Protein AF-0000000076551442 (afdb_homodimer)

Sequence (354 aa):
MNPFLGQILMVAFNFAPQGWALCNGQLLPIAQNQALFSLLGTMYGGDGRTNFALPNLQGRIPIHQGNSVGTSNYVVGQSSGVENITLLVNNLPAHSHTANCSTMLGTSSDPANNFWAEANTGGKKPTATPAYATSANALMAPTAIGPTGSGQPITVVQPYLCVNFIIALAGIYPSRNMNPFLGQILMVAFNFAPQGWALCNGQLLPIAQNQALFSLLGTMYGGDGRTNFALPNLQGRIPIHQGNSVGTSNYVVGQSSGVENITLLVNNLPAHSHTANCSTMLGTSSDPANNFWAEANTGGKKPTATPAYATSANALMAPTAIGPTGSGQPITVVQPYLCVNFIIALAGIYPSRN

Radius of gyration: 32.95 Å; Cα contacts (8 Å, |Δi|>4): 779; chains: 2; bounding box: 49×98×65 Å

InterPro domains:
  IPR011083 Phage tail collar domain [PF07484] (6-62)
  IPR037053 Phage tail collar domain superfamily [G3DSA:3.90.1340.10] (1-57)

Organism: NCBI:txid570835

Secondary structure (DSSP, 8-state):
-PPBTTEEEEESSSSPPTTEEE-B--EEEGGG-HHHHHHHTTTT-S-SSSEEE--B-TT-EEEESB--TTSPPB-TT-EE--SEEPPPGGGSPPB--PPEEEEEEP-BS--TT-EEEE-B--SSS--B-----SS--S---TTSBPP------EE-PPP----EEEEESSSBPPPB-/-PPBTT-EEEESSSSPBTTEEESB--EEEGGG-HHHHHHHTTTT-S-SSSEEE--B-BT-----SB--TTS--B-TT-----SEEPPPGGGSPP---PBPEEEEEP--S--TT--EEE-B--SSS--B---EESS--EE--TTSS--B-----EE-PPPEEEEEEEEESSSBPPP--

pLDDT: mean 95.09, std 4.69, range [62.62, 98.88]

Nearest PDB structures (foldseek):
  8kec-assembly1_A  TM=5.679E-01  e=5.462E-07  unclassified Caudoviricetes
  1pdi-assembly1_A  TM=5.108E-01  e=1.169E-05  Tequatrovirus T4
  5iv5-assembly1_O  TM=5.083E-01  e=1.325E-05  Tequatrovirus T4
  2fkk-assembly1_A  TM=4.964E-01  e=2.234E-03  Tequatrovirus T4
  2fl8-assembly1_A  TM=4.409E-01  e=7.803E-03  Tequatrovirus T4

Solvent-accessible surface area (backbone atoms only — not comparable to full-atom values): 20025 Å² total; per-residue (Å²): 83,74,48,43,44,38,28,38,44,81,42,90,58,96,73,56,57,92,55,39,36,62,32,67,38,52,74,42,53,33,91,85,34,51,72,58,38,74,55,41,46,48,51,48,31,59,76,72,79,56,26,22,24,38,54,52,44,73,87,31,44,65,25,21,39,34,59,35,94,84,41,63,80,39,48,65,44,42,68,53,62,37,57,59,45,63,70,50,64,52,31,34,28,62,44,66,45,76,44,63,19,22,90,48,75,24,79,29,33,50,46,75,92,38,23,51,24,35,26,28,68,38,79,97,74,59,45,80,43,95,80,79,74,97,66,85,89,70,55,54,25,86,62,27,52,36,87,66,87,84,58,71,63,46,76,37,59,72,94,81,80,93,70,38,50,31,32,27,77,48,54,43,78,69,48,74,116,74,78,50,42,45,65,40,73,43,40,28,66,36,93,72,44,33,66,56,38,35,63,32,66,38,53,74,42,54,34,91,84,36,52,72,60,38,72,73,52,46,48,52,48,31,60,77,71,77,57,26,23,24,39,56,59,33,24,50,34,63,91,77,77,62,44,65,54,93,95,50,69,79,41,56,80,60,68,80,84,88,69,51,59,48,62,49,47,67,89,70,52,74,93,78,74,63,50,75,45,68,36,82,48,75,54,89,65,93,63,57,62,59,32,60,55,36,12,40,54,72,48,82,96,76,57,44,79,16,19,34,11,23,85,56,66,80,44,72,47,61,67,72,73,34,67,68,46,42,65,31,40,65,44,76,47,44,38,32,31,27,25,30,34,41,30,31,26,76,47,53,43,77,77,76,79,129

Structure (mmCIF, N/CA/C/O backbone):
data_AF-0000000076551442-model_v1
#
loop_
_entity.id
_entity.type
_entity.pdbx_description
1 polymer 'Microcystin-dependent protein'
#
loop_
_atom_site.group_PDB
_atom_site.id
_atom_site.type_symbol
_atom_site.label_atom_id
_atom_site.label_alt_id
_atom_site.label_comp_id
_atom_site.label_asym_id
_atom_site.label_entity_id
_atom_site.label_seq_id
_atom_site.pdbx_PDB_ins_code
_atom_site.Cartn_x
_atom_site.Cartn_y
_atom_site.Cartn_z
_atom_site.occupancy
_atom_site.B_iso_or_equiv
_atom_site.auth_seq_id
_atom_site.auth_comp_id
_atom_site.auth_asym_id
_atom_site.auth_atom_id
_atom_site.pdbx_PDB_model_num
ATOM 1 N N . MET A 1 1 ? 6.102 -36.906 -10.109 1 62.84 1 MET A N 1
ATOM 2 C CA . MET A 1 1 ? 5.617 -36.312 -11.359 1 62.84 1 MET A CA 1
ATOM 3 C C . MET A 1 1 ? 6.551 -35.219 -11.852 1 62.84 1 MET A C 1
ATOM 5 O O . MET A 1 1 ? 7.176 -34.531 -11.047 1 62.84 1 MET A O 1
ATOM 9 N N . ASN A 1 2 ? 6.785 -35.25 -13.094 1 88.5 2 ASN A N 1
ATOM 10 C CA . ASN A 1 2 ? 7.645 -34.219 -13.656 1 88.5 2 ASN A CA 1
ATOM 11 C C . ASN A 1 2 ? 6.934 -32.875 -13.711 1 88.5 2 ASN A C 1
ATOM 13 O O . ASN A 1 2 ? 5.766 -32.781 -14.102 1 88.5 2 ASN A O 1
ATOM 17 N N . PRO A 1 3 ? 7.566 -31.859 -13.266 1 94.88 3 PRO A N 1
ATOM 18 C CA . PRO A 1 3 ? 6.969 -30.531 -13.344 1 94.88 3 PRO A CA 1
ATOM 19 C C . PRO A 1 3 ? 6.832 -30.031 -14.781 1 94.88 3 PRO A C 1
ATOM 21 O O . PRO A 1 3 ? 7.492 -30.547 -15.688 1 94.88 3 PRO A O 1
ATOM 24 N N . PHE A 1 4 ? 5.863 -29.047 -14.984 1 96.62 4 PHE A N 1
ATOM 25 C CA . PHE A 1 4 ? 5.945 -28.281 -16.219 1 96.62 4 PHE A CA 1
ATOM 26 C C . PHE A 1 4 ? 7.262 -27.516 -16.297 1 96.62 4 PHE A C 1
ATOM 28 O O . PHE A 1 4 ? 7.734 -26.984 -15.297 1 96.62 4 PHE A O 1
ATOM 35 N N . LEU A 1 5 ? 7.805 -27.516 -17.516 1 97.81 5 LEU A N 1
ATOM 36 C CA . LEU A 1 5 ? 8.867 -26.547 -17.781 1 97.81 5 LEU A CA 1
ATOM 37 C C . LEU A 1 5 ? 8.406 -25.125 -17.484 1 97.81 5 LEU A C 1
ATOM 39 O O . LEU A 1 5 ? 7.324 -24.719 -17.922 1 97.81 5 LEU A O 1
ATOM 43 N N . GLY A 1 6 ? 9.156 -24.344 -16.672 1 98.31 6 GLY A N 1
ATOM 44 C CA . GLY A 1 6 ? 8.773 -22.984 -16.328 1 98.31 6 GLY A CA 1
ATOM 45 C C . GLY A 1 6 ? 7.84 -22.906 -15.133 1 98.31 6 GLY A C 1
ATOM 46 O O . GLY A 1 6 ? 7.383 -21.828 -14.766 1 98.31 6 GLY A O 1
ATOM 47 N N . GLN A 1 7 ? 7.539 -24.094 -14.523 1 98.19 7 GLN A N 1
ATOM 48 C CA . GLN A 1 7 ? 6.75 -24.109 -13.297 1 98.19 7 GLN A CA 1
ATOM 49 C C . GLN A 1 7 ? 7.523 -23.5 -12.133 1 98.19 7 GLN A C 1
ATOM 51 O O . GLN A 1 7 ? 8.719 -23.766 -11.977 1 98.19 7 GLN A O 1
ATOM 56 N N . ILE A 1 8 ? 6.82 -22.688 -11.289 1 98.44 8 ILE A N 1
ATOM 57 C CA . ILE A 1 8 ? 7.41 -22.109 -10.086 1 98.44 8 ILE A CA 1
ATOM 58 C C . ILE A 1 8 ? 6.848 -22.797 -8.852 1 98.44 8 ILE A C 1
ATOM 60 O O . ILE A 1 8 ? 5.641 -23.047 -8.758 1 98.44 8 ILE A O 1
ATOM 64 N N . LEU A 1 9 ? 7.777 -23.094 -7.957 1 97.25 9 LEU A N 1
ATOM 65 C CA . LEU A 1 9 ? 7.41 -23.719 -6.691 1 97.25 9 LEU A CA 1
ATOM 66 C C . LEU A 1 9 ? 7.988 -22.953 -5.512 1 97.25 9 LEU A C 1
ATOM 68 O O . LEU A 1 9 ? 9.047 -22.328 -5.629 1 97.25 9 LEU A O 1
ATOM 72 N N . MET A 1 10 ? 7.207 -23.062 -4.387 1 97.38 10 MET A N 1
ATOM 73 C CA . MET A 1 10 ? 7.77 -22.656 -3.104 1 97.38 10 MET A CA 1
ATOM 74 C C . MET A 1 10 ? 8.414 -23.844 -2.393 1 97.38 10 MET A C 1
ATOM 76 O O . MET A 1 10 ? 7.871 -24.938 -2.389 1 97.38 10 MET A O 1
ATOM 80 N N . VAL A 1 11 ? 9.594 -23.609 -1.816 1 98.19 11 VAL A N 1
ATOM 81 C CA . VAL A 1 11 ? 10.258 -24.672 -1.059 1 98.19 11 VAL A CA 1
ATOM 82 C C . VAL A 1 11 ? 10.766 -24.109 0.269 1 98.19 11 VAL A C 1
ATOM 84 O O . VAL A 1 11 ? 11.078 -22.922 0.369 1 98.19 11 VAL A O 1
ATOM 87 N N . ALA A 1 12 ? 10.898 -24.953 1.255 1 98 12 ALA A N 1
ATOM 88 C CA . ALA A 1 12 ? 11.273 -24.531 2.604 1 98 12 ALA A CA 1
ATOM 89 C C . ALA A 1 12 ? 12.789 -24.625 2.805 1 98 12 ALA A C 1
ATOM 91 O O . ALA A 1 12 ? 13.312 -24.156 3.818 1 98 12 ALA A O 1
ATOM 92 N N . PHE A 1 13 ? 13.484 -25.219 1.862 1 98 13 PHE A N 1
ATOM 93 C CA . PHE A 1 13 ? 14.938 -25.328 1.98 1 98 13 PHE A CA 1
ATOM 94 C C . PHE A 1 13 ? 15.633 -24.234 1.178 1 98 13 PHE A C 1
ATOM 96 O O . PHE A 1 13 ? 14.977 -23.453 0.497 1 98 13 PHE A O 1
ATOM 103 N N . ASN A 1 14 ? 17.031 -24.109 1.247 1 97.19 14 ASN A N 1
ATOM 104 C CA . ASN A 1 14 ? 17.703 -22.875 0.854 1 97.19 14 ASN A CA 1
ATOM 105 C C . ASN A 1 14 ? 18.531 -23.062 -0.413 1 97.19 14 ASN A C 1
ATOM 107 O O . ASN A 1 14 ? 19.5 -22.344 -0.634 1 97.19 14 ASN A O 1
ATOM 111 N N . PHE A 1 15 ? 18.188 -24.031 -1.229 1 97.94 15 PHE A N 1
ATOM 112 C CA . PHE A 1 15 ? 18.875 -24.234 -2.498 1 97.94 15 PHE A CA 1
ATOM 113 C C . PHE A 1 15 ? 17.891 -24.703 -3.574 1 97.94 15 PHE A C 1
ATOM 115 O O . PHE A 1 15 ? 16.766 -25.062 -3.273 1 97.94 15 PHE A O 1
ATOM 122 N N . ALA A 1 16 ? 18.344 -24.672 -4.883 1 98.25 16 ALA A N 1
ATOM 123 C CA . ALA A 1 16 ? 17.578 -25.25 -5.984 1 98.25 16 ALA A CA 1
ATOM 124 C C . ALA A 1 16 ? 18.078 -26.672 -6.301 1 98.25 16 ALA A C 1
ATOM 126 O O . ALA A 1 16 ? 19.266 -26.875 -6.539 1 98.25 16 ALA A O 1
ATOM 127 N N . PRO A 1 17 ? 17.234 -27.625 -6.316 1 97.75 17 PRO A N 1
ATOM 128 C CA . PRO A 1 17 ? 17.641 -28.969 -6.723 1 97.75 17 PRO A CA 1
ATOM 129 C C . PRO A 1 17 ? 18.078 -29.031 -8.188 1 97.75 17 PRO A C 1
ATOM 131 O O . PRO A 1 17 ? 17.859 -28.094 -8.945 1 97.75 17 PRO A O 1
ATOM 134 N N . GLN A 1 18 ? 18.656 -30.156 -8.531 1 97 18 GLN A N 1
ATOM 135 C CA . GLN A 1 18 ? 19 -30.375 -9.938 1 97 18 GLN A CA 1
ATOM 136 C C . GLN A 1 18 ? 17.781 -30.203 -10.836 1 97 18 GLN A C 1
ATOM 138 O O . GLN A 1 18 ? 16.703 -30.703 -10.539 1 97 18 GLN A O 1
ATOM 143 N N . GLY A 1 19 ? 17.953 -29.422 -11.961 1 97.25 19 GLY A N 1
ATOM 144 C CA . GLY A 1 19 ? 16.859 -29.203 -12.891 1 97.25 19 GLY A CA 1
ATOM 145 C C . GLY A 1 19 ? 16.031 -27.984 -12.547 1 97.25 19 GLY A C 1
ATOM 146 O O . GLY A 1 19 ? 15.102 -27.625 -13.273 1 97.25 19 GLY A O 1
ATOM 147 N N . TRP A 1 20 ? 16.406 -27.406 -11.422 1 98.5 20 TRP A N 1
ATOM 148 C CA . TRP A 1 20 ? 15.711 -26.203 -10.984 1 98.5 20 TRP A CA 1
ATOM 149 C C . TRP A 1 20 ? 16.703 -25.047 -10.789 1 98.5 20 TRP A C 1
ATOM 151 O O . TRP A 1 20 ? 17.906 -25.266 -10.695 1 98.5 20 TRP A O 1
ATOM 161 N N . ALA A 1 21 ? 16.172 -23.844 -10.789 1 98.75 21 ALA A N 1
ATOM 162 C CA . ALA A 1 21 ? 16.922 -22.641 -10.453 1 98.75 21 ALA A CA 1
ATOM 163 C C . ALA A 1 21 ? 16.156 -21.766 -9.469 1 98.75 21 ALA A C 1
ATOM 165 O O . ALA A 1 21 ? 14.93 -21.812 -9.414 1 98.75 21 ALA A O 1
ATOM 166 N N . LEU A 1 22 ? 16.875 -21.031 -8.703 1 98.75 22 LEU A N 1
ATOM 167 C CA . LEU A 1 22 ? 16.234 -19.984 -7.902 1 98.75 22 LEU A CA 1
ATOM 168 C C . LEU A 1 22 ? 15.672 -18.875 -8.797 1 98.75 22 LEU A C 1
ATOM 170 O O . LEU A 1 22 ? 16.266 -18.531 -9.82 1 98.75 22 LEU A O 1
ATOM 174 N N . CYS A 1 23 ? 14.578 -18.312 -8.422 1 98.81 23 CYS A N 1
ATOM 175 C CA . CYS A 1 23 ? 14.016 -17.188 -9.141 1 98.81 23 CYS A CA 1
ATOM 176 C C . CYS A 1 23 ? 14.734 -15.891 -8.781 1 98.81 23 CYS A C 1
ATOM 178 O O . CYS A 1 23 ? 14.141 -14.992 -8.18 1 98.81 23 CYS A O 1
ATOM 180 N N . ASN A 1 24 ? 15.93 -15.758 -9.273 1 98.69 24 ASN A N 1
ATOM 181 C CA . ASN A 1 24 ? 16.797 -14.633 -8.938 1 98.69 24 ASN A CA 1
ATOM 182 C C . ASN A 1 24 ? 16.953 -13.672 -10.109 1 98.69 24 ASN A C 1
ATOM 184 O O . ASN A 1 24 ? 17.859 -12.828 -10.117 1 98.69 24 ASN A O 1
ATOM 188 N N . GLY A 1 25 ? 16.281 -13.812 -11.125 1 98.75 25 GLY A N 1
ATOM 189 C CA . GLY A 1 25 ? 16.328 -12.891 -12.25 1 98.75 25 GLY A CA 1
ATOM 190 C C . GLY A 1 25 ? 17.547 -13.078 -13.133 1 98.75 25 GLY A C 1
ATOM 191 O O . GLY A 1 25 ? 17.859 -12.219 -13.953 1 98.75 25 GLY A O 1
ATOM 192 N N . GLN A 1 26 ? 18.234 -14.172 -13.023 1 98.38 26 GLN A N 1
ATOM 193 C CA . GLN A 1 26 ? 19.484 -14.375 -13.75 1 98.38 26 GLN A CA 1
ATOM 194 C C . GLN A 1 26 ? 19.234 -14.609 -15.242 1 98.38 26 GLN A C 1
ATOM 196 O O . GLN A 1 26 ? 18.156 -15.07 -15.617 1 98.38 26 GLN A O 1
ATOM 201 N N . LEU A 1 27 ? 20.188 -14.289 -16.078 1 98.75 27 LEU A N 1
ATOM 202 C CA . LEU A 1 27 ? 20.156 -14.523 -17.516 1 98.75 27 LEU A CA 1
ATOM 203 C C . LEU A 1 27 ? 20.594 -15.945 -17.859 1 98.75 27 LEU A C 1
ATOM 205 O O . LEU A 1 27 ? 21.531 -16.469 -17.25 1 98.75 27 LEU A O 1
ATOM 209 N N . LEU A 1 28 ? 19.938 -16.578 -18.766 1 98.75 28 LEU A N 1
ATOM 210 C CA . LEU A 1 28 ? 20.297 -17.891 -19.297 1 98.75 28 LEU A CA 1
ATOM 211 C C . LEU A 1 28 ? 20.578 -17.812 -20.797 1 98.75 28 LEU A C 1
ATOM 213 O O . LEU A 1 28 ? 19.922 -17.062 -21.516 1 98.75 28 LEU A O 1
ATOM 217 N N . PRO A 1 29 ? 21.516 -18.594 -21.234 1 98.69 29 PRO A N 1
ATOM 218 C CA . PRO A 1 29 ? 21.734 -18.641 -22.688 1 98.69 29 PRO A CA 1
ATOM 219 C C . PRO A 1 29 ? 20.594 -19.328 -23.438 1 98.69 29 PRO A C 1
ATOM 221 O O . PRO A 1 29 ? 20.188 -20.422 -23.062 1 98.69 29 PRO A O 1
ATOM 224 N N . ILE A 1 30 ? 20.141 -18.656 -24.484 1 98.56 30 ILE A N 1
ATOM 225 C CA . ILE A 1 30 ? 19.062 -19.219 -25.297 1 98.56 30 ILE A CA 1
ATOM 226 C C . ILE A 1 30 ? 19.516 -20.516 -25.938 1 98.56 30 ILE A C 1
ATOM 228 O O . ILE A 1 30 ? 18.75 -21.484 -25.984 1 98.56 30 ILE A O 1
ATOM 232 N N . ALA A 1 31 ? 20.734 -20.656 -26.328 1 98.25 31 ALA A N 1
ATOM 233 C CA . ALA A 1 31 ? 21.281 -21.812 -27.047 1 98.25 31 ALA A CA 1
ATOM 234 C C . ALA A 1 31 ? 21.125 -23.094 -26.219 1 98.25 31 ALA A C 1
ATOM 236 O O . ALA A 1 31 ? 20.906 -24.172 -26.781 1 98.25 31 ALA A O 1
ATOM 237 N N . GLN A 1 32 ? 21.156 -23.031 -24.906 1 97.81 32 GLN A N 1
ATOM 238 C CA . GLN A 1 32 ? 21.109 -24.188 -24.031 1 97.81 32 GLN A CA 1
ATOM 239 C C . GLN A 1 32 ? 19.719 -24.359 -23.406 1 97.81 32 GLN A C 1
ATOM 241 O O . GLN A 1 32 ? 19.469 -25.312 -22.672 1 97.81 32 GLN A O 1
ATOM 246 N N . ASN A 1 33 ? 18.797 -23.391 -23.656 1 98.44 33 ASN A N 1
ATOM 247 C CA . ASN A 1 33 ? 17.484 -23.359 -23 1 98.44 33 ASN A CA 1
ATOM 248 C C . ASN A 1 33 ? 16.375 -22.953 -23.969 1 98.44 33 ASN A C 1
ATOM 250 O O . ASN A 1 33 ? 15.547 -22.109 -23.641 1 98.44 33 ASN A O 1
ATOM 254 N N . GLN A 1 34 ? 16.359 -23.516 -25.109 1 98.25 34 GLN A N 1
ATOM 255 C CA . GLN A 1 34 ? 15.469 -23.094 -26.188 1 98.25 34 GLN A CA 1
ATOM 256 C C . GLN A 1 34 ? 14.008 -23.328 -25.828 1 98.25 34 GLN A C 1
ATOM 258 O O . GLN A 1 34 ? 13.148 -22.484 -26.094 1 98.25 34 GLN A O 1
ATOM 263 N N . ALA A 1 35 ? 13.75 -24.469 -25.234 1 98.06 35 ALA A N 1
ATOM 264 C CA . ALA A 1 35 ? 12.367 -24.781 -24.875 1 98.06 35 ALA A CA 1
ATOM 265 C C . ALA A 1 35 ? 11.828 -23.781 -23.844 1 98.06 35 ALA A C 1
ATOM 267 O O . ALA A 1 35 ? 10.719 -23.266 -24 1 98.06 35 ALA A O 1
ATOM 268 N N . LEU A 1 36 ? 12.625 -23.516 -22.859 1 98.44 36 LEU A N 1
ATOM 269 C CA . LEU A 1 36 ? 12.203 -22.578 -21.844 1 98.44 36 LEU A CA 1
ATOM 270 C C . LEU A 1 36 ? 12.062 -21.172 -22.422 1 98.44 36 LEU A C 1
ATOM 272 O O . LEU A 1 36 ? 11.117 -20.453 -22.094 1 98.44 36 LEU A O 1
ATOM 276 N N . PHE A 1 37 ? 12.961 -20.781 -23.375 1 98.56 37 PHE A N 1
ATOM 277 C CA . PHE A 1 37 ? 12.875 -19.484 -24.047 1 98.56 37 PHE A CA 1
ATOM 278 C C . PHE A 1 37 ? 11.578 -19.359 -24.844 1 98.56 37 PHE A C 1
ATOM 280 O O . PHE A 1 37 ? 10.969 -18.281 -24.891 1 98.56 37 PHE A O 1
ATOM 287 N N . SER A 1 38 ? 11.211 -20.375 -25.453 1 98.25 38 SER A N 1
ATOM 288 C CA . SER A 1 38 ? 9.992 -20.328 -26.25 1 98.25 38 SER A CA 1
ATOM 289 C C . SER A 1 38 ? 8.773 -20.047 -25.391 1 98.25 38 SER A C 1
ATOM 291 O O . SER A 1 38 ? 7.758 -19.547 -25.875 1 98.25 38 SER A O 1
ATOM 293 N N . LEU A 1 39 ? 8.82 -20.359 -24.078 1 98 39 LEU A N 1
ATOM 294 C CA . LEU A 1 39 ? 7.711 -20.141 -23.156 1 98 39 LEU A CA 1
ATOM 295 C C . LEU A 1 39 ? 7.789 -18.75 -22.531 1 98 39 LEU A C 1
ATOM 297 O O . LEU A 1 39 ? 6.766 -18.078 -22.359 1 98 39 LEU A O 1
ATOM 301 N N . LEU A 1 40 ? 9 -18.25 -22.219 1 98.44 40 LEU A N 1
ATOM 302 C CA . LEU A 1 40 ? 9.156 -17.047 -21.406 1 98.44 40 LEU A CA 1
ATOM 303 C C . LEU A 1 40 ? 9.477 -15.844 -22.281 1 98.44 40 LEU A C 1
ATOM 305 O O . LEU A 1 40 ? 9.141 -14.711 -21.922 1 98.44 40 LEU A O 1
ATOM 309 N N . GLY A 1 41 ? 10.086 -16.188 -23.406 1 97.88 41 GLY A N 1
ATOM 310 C CA . GLY A 1 41 ? 10.602 -15.055 -24.156 1 97.88 41 GLY A CA 1
ATOM 311 C C . GLY A 1 41 ? 11.438 -14.109 -23.328 1 97.88 41 GLY A C 1
ATOM 312 O O . GLY A 1 41 ? 12.336 -14.539 -22.594 1 97.88 41 GLY A O 1
ATOM 313 N N . THR A 1 42 ? 11.156 -12.781 -23.469 1 98 42 THR A N 1
ATOM 314 C CA . THR A 1 42 ? 11.883 -11.789 -22.688 1 98 42 THR A CA 1
ATOM 315 C C . THR A 1 42 ? 10.969 -11.117 -21.672 1 98 42 THR A C 1
ATOM 317 O O . THR A 1 42 ? 11.188 -9.969 -21.281 1 98 42 THR A O 1
ATOM 320 N N . MET A 1 43 ? 9.93 -11.82 -21.25 1 97.5 43 MET A N 1
ATOM 321 C CA . MET A 1 43 ? 8.953 -11.297 -20.297 1 97.5 43 MET A CA 1
ATOM 322 C C . MET A 1 43 ? 9.648 -10.805 -19.031 1 97.5 43 MET A C 1
ATOM 324 O O . MET A 1 43 ? 9.211 -9.82 -18.422 1 97.5 43 MET A O 1
ATOM 328 N N . TYR A 1 44 ? 10.695 -11.477 -18.703 1 98.62 44 TYR A N 1
ATOM 329 C CA . TYR A 1 44 ? 11.375 -11.164 -17.438 1 98.62 44 TYR A CA 1
ATOM 330 C C . TYR A 1 44 ? 12.719 -10.5 -17.703 1 98.62 44 TYR A C 1
ATOM 332 O O . TYR A 1 44 ? 13.5 -10.266 -16.781 1 98.62 44 TYR A O 1
ATOM 340 N N . GLY A 1 45 ? 13.07 -10.273 -18.938 1 98.19 45 GLY A N 1
ATOM 341 C CA . GLY A 1 45 ? 14.305 -9.602 -19.312 1 98.19 45 GLY A CA 1
ATOM 342 C C . GLY A 1 45 ? 15.141 -10.383 -20.297 1 98.19 45 GLY A C 1
ATOM 343 O O . GLY A 1 45 ? 14.703 -11.414 -20.812 1 98.19 45 GLY A O 1
ATOM 344 N N . GLY A 1 46 ? 16.375 -9.93 -20.578 1 98.31 46 GLY A N 1
ATOM 345 C CA . GLY A 1 46 ? 17.266 -10.508 -21.578 1 98.31 46 GLY A CA 1
ATOM 346 C C . GLY A 1 46 ? 17.203 -9.805 -22.922 1 98.31 46 GLY A C 1
ATOM 347 O O . GLY A 1 46 ? 16.328 -8.961 -23.141 1 98.31 46 GLY A O 1
ATOM 348 N N . ASP A 1 47 ? 18.047 -10.18 -23.797 1 98.44 47 ASP A N 1
ATOM 349 C CA . ASP A 1 47 ? 18.141 -9.469 -25.078 1 98.44 47 ASP A CA 1
ATOM 350 C C . ASP A 1 47 ? 17.344 -10.195 -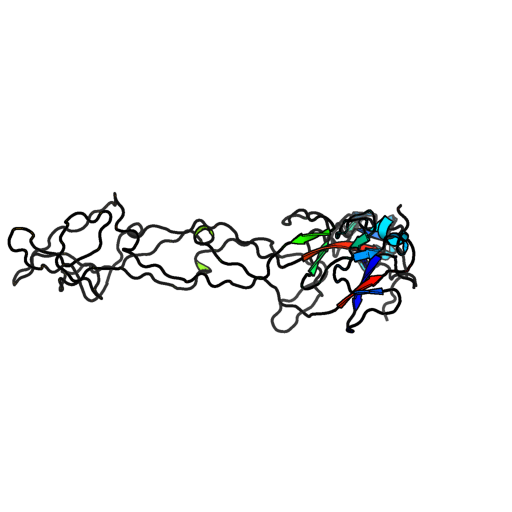26.156 1 98.44 47 ASP A C 1
ATOM 352 O O . ASP A 1 47 ? 17.156 -9.656 -27.25 1 98.44 47 ASP A O 1
ATOM 356 N N . GLY A 1 48 ? 16.891 -11.398 -25.922 1 97.88 48 GLY A N 1
ATOM 357 C CA . GLY A 1 48 ? 16.078 -12.148 -26.859 1 97.88 48 GLY A CA 1
ATOM 358 C C . GLY A 1 48 ? 16.859 -12.664 -28.047 1 97.88 48 GLY A C 1
ATOM 359 O O . GLY A 1 48 ? 16.297 -13.281 -28.953 1 97.88 48 GLY A O 1
ATOM 360 N N . ARG A 1 49 ? 18.234 -12.445 -28.094 1 97.31 49 ARG A N 1
ATOM 361 C CA . ARG A 1 49 ? 19.109 -12.914 -29.156 1 97.31 49 ARG A CA 1
ATOM 362 C C . ARG A 1 49 ? 20.062 -14 -28.656 1 97.31 49 ARG A C 1
ATOM 364 O O . ARG A 1 49 ? 20.156 -15.07 -29.266 1 97.31 49 ARG A O 1
ATOM 371 N N . THR A 1 50 ? 20.578 -13.773 -27.516 1 98.5 50 THR A N 1
ATOM 372 C CA . THR A 1 50 ? 21.531 -14.727 -26.969 1 98.5 50 THR A CA 1
ATOM 373 C C . THR A 1 50 ? 21.078 -15.188 -25.578 1 98.5 50 THR A C 1
ATOM 375 O O . THR A 1 50 ? 21.484 -16.266 -25.125 1 98.5 50 THR A O 1
ATOM 378 N N . ASN A 1 51 ? 20.328 -14.359 -24.906 1 98.69 51 ASN A N 1
ATOM 379 C CA . ASN A 1 51 ? 19.938 -14.711 -23.531 1 98.69 51 ASN A CA 1
ATOM 380 C C . ASN A 1 51 ? 18.531 -14.219 -23.219 1 98.69 51 ASN A C 1
ATOM 382 O O . ASN A 1 51 ? 17.938 -13.461 -23.984 1 98.69 51 ASN A O 1
ATOM 386 N N . PHE A 1 52 ? 17.938 -14.672 -22.234 1 98.81 52 PHE A N 1
ATOM 387 C CA . PHE A 1 52 ? 16.688 -14.289 -21.594 1 98.81 52 PHE A CA 1
ATOM 388 C C . PHE A 1 52 ? 16.766 -14.445 -20.094 1 98.81 52 PHE A C 1
ATOM 390 O O . PHE A 1 52 ? 17.703 -15.055 -19.578 1 98.81 52 PHE A O 1
ATOM 397 N N . ALA A 1 53 ? 15.773 -13.844 -19.359 1 98.88 53 ALA A N 1
ATOM 398 C CA . ALA 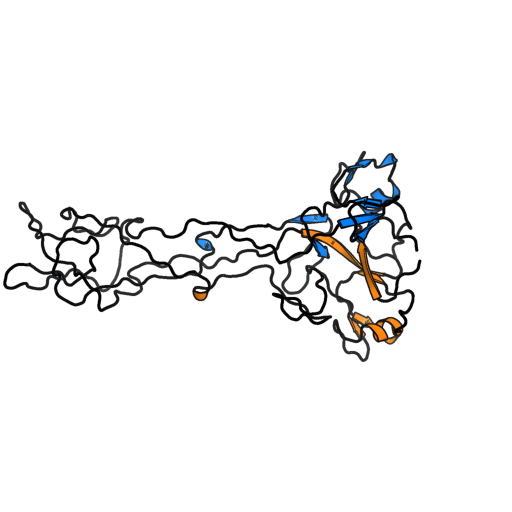A 1 53 ? 15.891 -13.828 -17.906 1 98.88 53 ALA A CA 1
ATOM 399 C C . ALA A 1 53 ? 14.836 -14.719 -17.266 1 98.88 53 ALA A C 1
ATOM 401 O O . ALA A 1 53 ? 13.742 -14.891 -17.797 1 98.88 53 ALA A O 1
ATOM 402 N N . LEU A 1 54 ? 15.219 -15.258 -16.125 1 98.88 54 LEU A N 1
ATOM 403 C CA . LEU A 1 54 ? 14.266 -15.906 -15.227 1 98.88 54 LEU A CA 1
ATOM 404 C C . LEU A 1 54 ? 13.531 -14.883 -14.375 1 98.88 54 LEU A C 1
ATOM 406 O O . LEU A 1 54 ? 13.961 -13.734 -14.273 1 98.88 54 LEU A O 1
ATOM 410 N N . PRO A 1 55 ? 12.352 -15.289 -13.781 1 98.88 55 PRO A N 1
ATOM 411 C CA . PRO A 1 55 ? 11.688 -14.391 -12.828 1 98.88 55 PRO A CA 1
ATOM 412 C C . PRO A 1 55 ? 12.586 -13.992 -11.664 1 98.88 55 PRO A C 1
ATOM 414 O O . PRO A 1 55 ? 13.352 -14.82 -11.156 1 98.88 55 PRO A O 1
ATOM 417 N N . ASN A 1 56 ? 12.531 -12.734 -11.305 1 98.88 56 ASN A N 1
ATOM 418 C CA . ASN A 1 56 ? 13.219 -12.242 -10.117 1 98.88 56 ASN A CA 1
ATOM 419 C C . ASN A 1 56 ? 12.242 -12 -8.961 1 98.88 56 ASN A C 1
ATOM 421 O O . ASN A 1 56 ? 11.648 -10.93 -8.867 1 98.88 56 ASN A O 1
ATOM 425 N N . LEU A 1 57 ? 12.094 -12.977 -8.062 1 98.75 57 LEU A N 1
ATOM 426 C CA . LEU A 1 57 ? 11.156 -12.875 -6.953 1 98.75 57 LEU A CA 1
ATOM 427 C C . LEU A 1 57 ? 11.875 -12.445 -5.676 1 98.75 57 LEU A C 1
ATOM 429 O O . LEU A 1 57 ? 11.289 -12.484 -4.59 1 98.75 57 LEU A O 1
ATOM 433 N N . GLN A 1 58 ? 13.164 -12.047 -5.816 1 98.5 58 GLN A N 1
ATOM 434 C CA . GLN A 1 58 ? 13.891 -11.547 -4.652 1 98.5 58 GLN A CA 1
ATOM 435 C C . GLN A 1 58 ? 13.219 -10.305 -4.07 1 98.5 58 GLN A C 1
ATOM 437 O O . GLN A 1 58 ? 13.094 -9.289 -4.754 1 98.5 58 GLN A O 1
ATOM 442 N N . GLY A 1 59 ? 12.758 -10.477 -2.805 1 97.88 59 GLY A N 1
ATOM 443 C CA . GLY A 1 59 ? 12.125 -9.352 -2.129 1 97.88 59 GLY A CA 1
ATOM 444 C C . GLY A 1 59 ? 10.758 -9.016 -2.682 1 97.88 59 GLY A C 1
ATOM 445 O O . GLY A 1 59 ? 10.273 -7.895 -2.514 1 97.88 59 GLY A O 1
ATOM 446 N N . ARG A 1 60 ? 10.141 -9.961 -3.42 1 98.38 60 ARG A N 1
ATOM 447 C CA . ARG A 1 60 ? 8.875 -9.695 -4.082 1 98.38 60 ARG A CA 1
ATOM 448 C C . ARG A 1 60 ? 7.887 -10.836 -3.867 1 98.38 60 ARG A C 1
ATOM 450 O O . ARG A 1 60 ? 8.289 -12 -3.816 1 98.38 60 ARG A O 1
ATOM 457 N N . ILE A 1 61 ? 6.617 -10.508 -3.729 1 97.81 61 ILE A N 1
ATOM 458 C CA . ILE A 1 61 ? 5.57 -11.523 -3.682 1 97.81 61 ILE A CA 1
ATOM 459 C C . ILE A 1 61 ? 5.008 -11.75 -5.082 1 97.81 61 ILE A C 1
ATOM 461 O O . ILE A 1 61 ? 4.969 -10.82 -5.898 1 97.81 61 ILE A O 1
ATOM 465 N N . PRO A 1 62 ? 4.617 -12.953 -5.367 1 98.31 62 PRO A N 1
ATOM 466 C CA . PRO A 1 62 ? 3.939 -13.18 -6.645 1 98.31 62 PRO A CA 1
ATOM 467 C C . PRO A 1 62 ? 2.502 -12.664 -6.648 1 98.31 62 PRO A C 1
ATOM 469 O O . PRO A 1 62 ? 1.804 -12.766 -5.637 1 98.31 62 PRO A O 1
ATOM 472 N N . ILE A 1 63 ? 2.094 -12.062 -7.738 1 97.75 63 ILE A N 1
ATOM 473 C CA . ILE A 1 63 ? 0.717 -11.648 -7.988 1 97.75 63 ILE A CA 1
ATOM 474 C C . ILE A 1 63 ? 0.254 -12.18 -9.344 1 97.75 63 ILE A C 1
ATOM 476 O O . ILE A 1 63 ? 1.052 -12.305 -10.273 1 97.75 63 ILE A O 1
ATOM 480 N N . HIS A 1 64 ? -0.981 -12.586 -9.43 1 98.44 64 HIS A N 1
ATOM 481 C CA . HIS A 1 64 ? -1.512 -13.141 -10.672 1 98.44 64 HIS A CA 1
ATOM 482 C C . HIS A 1 64 ? -1.891 -12.039 -11.648 1 98.44 64 HIS A C 1
ATOM 484 O O . HIS A 1 64 ? -2.367 -10.977 -11.242 1 98.44 64 HIS A O 1
ATOM 490 N N . GLN A 1 65 ? -1.773 -12.32 -12.898 1 97.62 65 GLN A N 1
ATOM 491 C CA . GLN A 1 65 ? -2.082 -11.352 -13.945 1 97.62 65 GLN A CA 1
ATOM 492 C C . GLN A 1 65 ? -3.584 -11.094 -14.031 1 97.62 65 GLN A C 1
ATOM 494 O O . GLN A 1 65 ? -4.387 -11.953 -13.656 1 97.62 65 GLN A O 1
ATOM 499 N N . GLY A 1 66 ? -3.863 -9.93 -14.555 1 96.69 66 GLY A N 1
ATOM 500 C CA . GLY A 1 66 ? -5.246 -9.57 -14.82 1 96.69 66 GLY A CA 1
ATOM 501 C C . GLY A 1 66 ? -5.77 -8.5 -13.875 1 96.69 66 GLY A C 1
ATOM 502 O O . GLY A 1 66 ? -4.988 -7.789 -13.234 1 96.69 66 GLY A O 1
ATOM 503 N N . ASN A 1 67 ? -7.125 -8.398 -13.961 1 94.81 67 ASN A N 1
ATOM 504 C CA . ASN A 1 67 ? -7.797 -7.359 -13.188 1 94.81 67 ASN A CA 1
ATOM 505 C C . ASN A 1 67 ? -9.094 -7.875 -12.562 1 94.81 67 ASN A C 1
ATOM 507 O O . ASN A 1 67 ? -9.844 -8.609 -13.203 1 94.81 67 ASN A O 1
ATOM 511 N N . SER A 1 68 ? -9.211 -7.598 -11.305 1 93.19 68 SER A N 1
ATOM 512 C CA . SER A 1 68 ? -10.469 -7.805 -10.594 1 93.19 68 SER A CA 1
ATOM 513 C C . SER A 1 68 ? -11.039 -6.488 -10.07 1 93.19 68 SER A C 1
ATOM 515 O O . SER A 1 68 ? -10.391 -5.445 -10.18 1 93.19 68 SER A O 1
ATOM 517 N N . VAL A 1 69 ? -12.297 -6.586 -9.648 1 89.62 69 VAL A N 1
ATOM 518 C CA . VAL A 1 69 ? -12.914 -5.402 -9.055 1 89.62 69 VAL A CA 1
ATOM 519 C C . VAL A 1 69 ? -12.031 -4.871 -7.926 1 89.62 69 VAL A C 1
ATOM 521 O O . VAL A 1 69 ? -11.648 -5.621 -7.027 1 89.62 69 VAL A O 1
ATOM 524 N N . GLY A 1 70 ? -11.633 -3.621 -8.062 1 91.56 70 GLY A N 1
ATOM 525 C CA . GLY A 1 70 ? -10.875 -2.979 -7 1 91.56 70 GLY A CA 1
ATOM 526 C C . GLY A 1 70 ? -9.375 -3.117 -7.172 1 91.56 70 GLY A C 1
ATOM 527 O O . GLY A 1 70 ? -8.602 -2.648 -6.332 1 91.56 70 GLY A O 1
ATOM 528 N N . THR A 1 71 ? -8.93 -3.832 -8.18 1 94.94 71 THR A N 1
ATOM 529 C CA . THR A 1 71 ? -7.492 -3.99 -8.375 1 94.94 71 THR A CA 1
ATOM 530 C C . THR A 1 71 ? -7.059 -3.4 -9.711 1 94.94 71 THR A C 1
ATOM 532 O O . THR A 1 71 ? -7.883 -3.217 -10.617 1 94.94 71 THR A O 1
ATOM 535 N N . SER A 1 72 ? -5.801 -3.043 -9.836 1 96.06 72 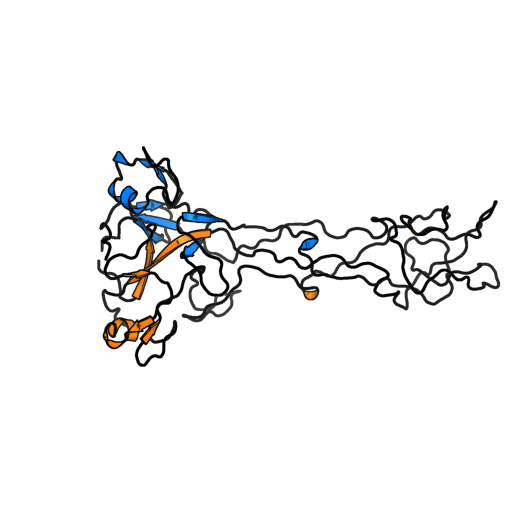SER A N 1
ATOM 536 C CA . SER A 1 72 ? -5.199 -2.6 -11.094 1 96.06 72 SER A CA 1
ATOM 537 C C . SER A 1 72 ? -5.082 -3.752 -12.086 1 96.06 72 SER A C 1
ATOM 539 O O . SER A 1 72 ? -5.379 -4.898 -11.75 1 96.06 72 SER A O 1
ATOM 541 N N . ASN A 1 73 ? -4.777 -3.434 -13.328 1 97.56 73 ASN A N 1
ATOM 542 C CA . ASN A 1 73 ? -4.457 -4.461 -14.312 1 97.56 73 ASN A CA 1
ATOM 543 C C . ASN A 1 73 ? -2.98 -4.844 -14.266 1 97.56 73 ASN A C 1
ATOM 545 O O . ASN A 1 73 ? -2.109 -4.008 -14.516 1 97.56 73 ASN A O 1
ATOM 549 N N . TYR A 1 74 ? -2.725 -6.09 -13.922 1 97.62 74 TYR A N 1
ATOM 550 C CA . TYR A 1 74 ? -1.365 -6.605 -13.812 1 97.62 74 TYR A CA 1
ATOM 551 C C . TYR A 1 74 ? -1.005 -7.453 -15.031 1 97.62 74 TYR A C 1
ATOM 553 O O . TYR A 1 74 ? -1.824 -8.234 -15.516 1 97.62 74 TYR A O 1
ATOM 561 N N . VAL A 1 75 ? 0.208 -7.293 -15.516 1 97.56 75 VAL A N 1
ATOM 562 C CA . VAL A 1 75 ? 0.691 -8.016 -16.688 1 97.56 75 VAL A CA 1
ATOM 563 C C . VAL A 1 75 ? 1.877 -8.898 -16.297 1 97.56 75 VAL A C 1
ATOM 565 O O . VAL A 1 75 ? 2.779 -8.453 -15.578 1 97.56 75 VAL A O 1
ATOM 568 N N . VAL A 1 76 ? 1.841 -10.125 -16.781 1 97.81 76 VAL A N 1
ATOM 569 C CA . VAL A 1 76 ? 2.912 -11.07 -16.469 1 97.81 76 VAL A CA 1
ATOM 570 C C . VAL A 1 76 ? 4.266 -10.438 -16.781 1 97.81 76 VAL A C 1
ATOM 572 O O . VAL A 1 76 ? 4.43 -9.797 -17.828 1 97.81 76 VAL A O 1
ATOM 575 N N . GLY A 1 77 ? 5.207 -10.625 -15.867 1 97.88 77 GLY A N 1
ATOM 576 C CA . GLY A 1 77 ? 6.543 -10.07 -16.031 1 97.88 77 GLY A CA 1
ATOM 577 C C . GLY A 1 77 ? 6.695 -8.695 -15.406 1 97.88 77 GLY A C 1
ATOM 578 O O . GLY A 1 77 ? 7.812 -8.234 -15.188 1 97.88 77 GLY A O 1
ATOM 579 N N . GLN A 1 78 ? 5.59 -8.055 -15.141 1 97.56 78 GLN A N 1
ATOM 580 C CA . GLN A 1 78 ? 5.609 -6.723 -14.539 1 97.56 78 GLN A CA 1
ATOM 581 C C . GLN A 1 78 ? 6.066 -6.781 -13.086 1 97.56 78 GLN A C 1
ATOM 583 O O . GLN A 1 78 ? 5.664 -7.672 -12.336 1 97.56 78 GLN A O 1
ATOM 588 N N . SER A 1 79 ? 6.969 -5.875 -12.758 1 97.69 79 SER A N 1
ATOM 589 C CA . SER A 1 79 ? 7.387 -5.711 -11.367 1 97.69 79 SER A CA 1
ATOM 590 C C . SER A 1 79 ? 7.25 -4.262 -10.914 1 97.69 79 SER A C 1
ATOM 592 O O . SER A 1 79 ? 7.566 -3.338 -11.672 1 97.69 79 SER A O 1
ATOM 594 N N . SER A 1 80 ? 6.695 -4.051 -9.758 1 97.69 80 SER A N 1
ATOM 595 C CA . SER A 1 80 ? 6.523 -2.725 -9.164 1 97.69 80 SER A CA 1
ATOM 596 C C . SER A 1 80 ? 6.316 -2.812 -7.66 1 97.69 80 SER A C 1
ATOM 598 O O . SER A 1 80 ? 6.867 -3.699 -7.004 1 97.69 80 SER A O 1
ATOM 600 N N . GLY A 1 81 ? 5.672 -1.81 -7.035 1 97.19 81 GLY A N 1
ATOM 601 C CA . GLY A 1 81 ? 5.449 -1.749 -5.598 1 97.19 81 GLY A CA 1
ATOM 602 C C . GLY A 1 81 ? 6.605 -1.123 -4.844 1 97.19 81 GLY A C 1
ATOM 603 O O . GLY A 1 81 ? 7.664 -0.859 -5.418 1 97.19 81 GLY A O 1
ATOM 604 N N . VAL A 1 82 ? 6.355 -0.839 -3.551 1 97.44 82 VAL A N 1
ATOM 605 C CA . VAL A 1 82 ? 7.355 -0.195 -2.705 1 97.44 82 VAL A CA 1
ATOM 606 C C . VAL A 1 82 ? 7.332 -0.819 -1.312 1 97.44 82 VAL A C 1
ATOM 608 O O . VAL A 1 82 ? 6.324 -1.395 -0.898 1 97.44 82 VAL A O 1
ATOM 611 N N . GLU A 1 83 ? 8.508 -0.729 -0.657 1 98.19 83 GLU A N 1
ATOM 612 C CA . GLU A 1 83 ? 8.555 -1.212 0.719 1 98.19 83 GLU A CA 1
ATOM 613 C C . GLU A 1 83 ? 8.141 -0.122 1.702 1 98.19 83 GLU A C 1
ATOM 615 O O . GLU A 1 83 ? 7.641 -0.417 2.791 1 98.19 83 GLU A O 1
ATOM 620 N N . ASN A 1 84 ? 8.43 1.094 1.32 1 97.94 84 ASN A N 1
ATOM 621 C CA . ASN A 1 84 ? 8.172 2.262 2.156 1 97.94 84 ASN A CA 1
ATOM 622 C C . ASN A 1 84 ? 7.527 3.391 1.355 1 97.94 84 ASN A C 1
ATOM 624 O O . ASN A 1 84 ? 7.773 3.523 0.155 1 97.94 84 ASN A O 1
ATOM 628 N N . ILE A 1 85 ? 6.789 4.156 2.115 1 97.31 85 ILE A N 1
ATOM 629 C CA . ILE A 1 85 ? 6.246 5.371 1.515 1 97.31 85 ILE A CA 1
ATOM 630 C C . ILE A 1 85 ? 6.555 6.57 2.406 1 97.31 85 ILE A C 1
ATOM 632 O O . ILE A 1 85 ? 6.582 6.449 3.633 1 97.31 85 ILE A O 1
ATOM 636 N N . THR A 1 86 ? 6.855 7.602 1.802 1 96.81 86 THR A N 1
ATOM 637 C CA . THR A 1 86 ? 6.926 8.906 2.451 1 96.81 86 THR A CA 1
ATOM 638 C C . THR A 1 86 ? 5.672 9.719 2.164 1 96.81 86 THR A C 1
ATOM 640 O O . THR A 1 86 ? 5.312 9.938 1.003 1 96.81 86 THR A O 1
ATOM 643 N N . LEU A 1 87 ? 5.016 10.148 3.209 1 96.38 87 LEU A N 1
ATOM 644 C CA . LEU A 1 87 ? 3.82 10.961 3.023 1 96.38 87 LEU A CA 1
ATOM 645 C C . LEU A 1 87 ? 4.188 12.383 2.607 1 96.38 87 LEU A C 1
ATOM 647 O O . LEU A 1 87 ? 5.129 12.969 3.146 1 96.38 87 LEU A O 1
ATOM 651 N N . LEU A 1 88 ? 3.453 12.852 1.681 1 95.94 88 LEU A N 1
ATOM 652 C CA . LEU A 1 88 ? 3.518 14.258 1.274 1 95.94 88 LEU A CA 1
ATOM 653 C C . LEU A 1 88 ? 2.34 15.039 1.841 1 95.94 88 LEU A C 1
ATOM 655 O O . LEU A 1 88 ? 1.347 14.453 2.275 1 95.94 88 LEU A O 1
ATOM 659 N N . VAL A 1 89 ? 2.49 16.375 1.853 1 94.19 89 VAL A N 1
ATOM 660 C CA . VAL A 1 89 ? 1.427 17.234 2.375 1 94.19 89 VAL A CA 1
ATOM 661 C C . VAL A 1 89 ? 0.119 16.922 1.647 1 94.19 89 VAL A C 1
ATOM 663 O O . VAL A 1 89 ? -0.949 16.891 2.264 1 94.19 89 VAL A O 1
ATOM 666 N N . ASN A 1 90 ? 0.193 16.703 0.294 1 95.81 90 ASN A N 1
ATOM 667 C CA . ASN A 1 90 ? -1.026 16.453 -0.468 1 95.81 90 ASN A CA 1
ATOM 668 C C . ASN A 1 90 ? -1.648 15.102 -0.105 1 95.81 90 ASN A C 1
ATOM 670 O O . ASN A 1 90 ? -2.803 14.836 -0.447 1 95.81 90 ASN A O 1
ATOM 674 N N . ASN A 1 91 ? -0.944 14.242 0.606 1 96.81 91 ASN A N 1
ATOM 675 C CA . ASN A 1 91 ? -1.517 12.984 1.072 1 96.81 91 ASN A CA 1
ATOM 676 C C . ASN A 1 91 ? -2.303 13.172 2.367 1 96.81 91 ASN A C 1
ATOM 678 O O . ASN A 1 91 ? -3.102 12.312 2.742 1 96.81 91 ASN A O 1
ATOM 682 N N . LEU A 1 92 ? -2.033 14.219 3.15 1 95.75 92 LEU A N 1
ATOM 683 C CA . LEU A 1 92 ? -2.764 14.469 4.387 1 95.75 92 LEU A CA 1
ATOM 684 C C . LEU A 1 92 ? -4.223 14.805 4.102 1 95.75 92 LEU A C 1
ATOM 686 O O . LEU A 1 92 ? -4.523 15.469 3.105 1 95.75 92 LEU A O 1
ATOM 690 N N . PRO A 1 93 ? -5.148 14.266 5.004 1 94.75 93 PRO A N 1
ATOM 691 C CA . PRO A 1 93 ? -6.512 14.781 4.867 1 94.75 93 PRO A CA 1
ATOM 692 C C . PRO A 1 93 ? -6.59 16.297 5.066 1 94.75 93 PRO A C 1
ATOM 694 O O . PRO A 1 93 ? -5.816 16.859 5.844 1 94.75 93 PRO A O 1
ATOM 697 N N . ALA A 1 94 ? -7.492 16.812 4.305 1 92 94 ALA A N 1
ATOM 698 C CA . ALA A 1 94 ? -7.742 18.234 4.586 1 92 94 ALA A CA 1
ATOM 699 C C . ALA A 1 94 ? -8.094 18.438 6.055 1 92 94 ALA A C 1
ATOM 701 O O . ALA A 1 94 ? -8.984 17.781 6.59 1 92 94 ALA A O 1
ATOM 702 N N . HIS A 1 95 ? -7.336 19.234 6.738 1 91.31 95 HIS A N 1
ATOM 703 C CA . HIS A 1 95 ? -7.582 19.516 8.148 1 91.31 95 HIS A CA 1
ATOM 704 C C . HIS A 1 95 ? -7.148 20.938 8.508 1 91.31 95 HIS A C 1
ATOM 706 O O . HIS A 1 95 ? -6.426 21.578 7.742 1 91.31 95 HIS A O 1
ATOM 712 N N . SER A 1 96 ? -7.805 21.406 9.562 1 89 96 SER A N 1
ATOM 713 C CA . SER A 1 96 ? -7.508 22.75 10.062 1 89 96 SER A CA 1
ATOM 714 C C . SER A 1 96 ? -7.145 22.703 11.547 1 89 96 SER A C 1
ATOM 716 O O . SER A 1 96 ? -7.301 21.672 12.203 1 89 96 SER A O 1
ATOM 718 N N . HIS A 1 97 ? -6.555 23.812 11.953 1 88.56 97 HIS A N 1
ATOM 719 C CA . HIS A 1 97 ? -6.25 23.969 13.367 1 88.56 97 HIS A CA 1
ATOM 720 C C . HIS A 1 97 ? -7.004 25.156 13.961 1 88.56 97 HIS A C 1
ATOM 722 O O . HIS A 1 97 ? -7.348 26.094 13.25 1 88.56 97 HIS A O 1
ATOM 728 N N . THR A 1 98 ? -7.297 24.906 15.156 1 87 98 THR A N 1
ATOM 729 C CA . THR A 1 98 ? -7.969 25.984 15.875 1 87 98 THR A CA 1
ATOM 730 C C . THR A 1 98 ? -6.961 26.812 16.672 1 87 98 THR A C 1
ATOM 732 O O . THR A 1 98 ? -6.047 26.266 17.297 1 87 98 THR A O 1
ATOM 735 N N . ALA A 1 99 ? -7.152 28.156 16.578 1 90.44 99 ALA A N 1
ATOM 736 C CA . ALA A 1 99 ? -6.371 29.047 17.422 1 90.44 99 ALA A CA 1
ATOM 737 C C . ALA A 1 99 ? -7.074 29.297 18.75 1 90.44 99 ALA A C 1
ATOM 739 O O . ALA A 1 99 ? -8.234 29.719 18.781 1 90.44 99 ALA A O 1
ATOM 740 N N . ASN A 1 100 ? -6.352 29.062 19.828 1 93.25 100 ASN A N 1
ATOM 741 C CA . ASN A 1 100 ? -6.855 29.375 21.156 1 93.25 100 ASN A CA 1
ATOM 742 C C . ASN A 1 100 ? -6.598 30.844 21.531 1 93.25 100 ASN A C 1
ATOM 744 O O . ASN A 1 100 ? -5.559 31.406 21.172 1 93.25 100 ASN A O 1
ATOM 748 N N . CYS A 1 101 ? -7.621 31.438 22.234 1 95.88 101 CYS A N 1
ATOM 749 C CA . CYS A 1 101 ? -7.465 32.844 22.656 1 95.88 101 CYS A CA 1
ATOM 750 C C . CYS A 1 101 ? -8.078 33.062 24.031 1 95.88 101 CYS A C 1
ATOM 752 O O . CYS A 1 101 ? -8.609 32.125 24.641 1 95.88 101 CYS A O 1
ATOM 754 N N . SER A 1 102 ? -7.84 34.25 24.641 1 96.56 102 SER A N 1
ATOM 755 C CA . SER A 1 102 ? -8.484 34.719 25.859 1 96.56 102 SER A CA 1
ATOM 756 C C . SER A 1 102 ? -9.477 35.844 25.562 1 96.56 102 SER A C 1
ATOM 758 O O . S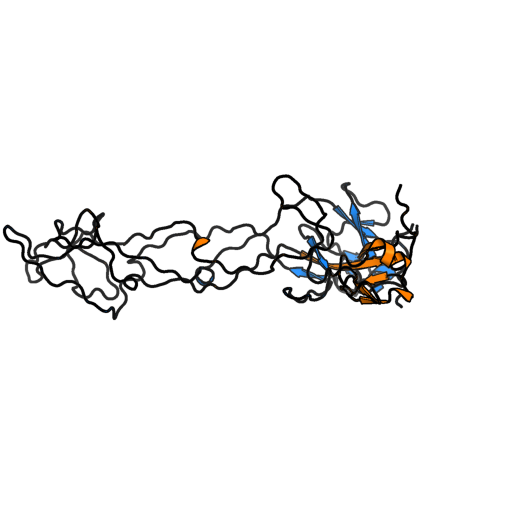ER A 1 102 ? -9.148 36.781 24.828 1 96.56 102 SER A O 1
ATOM 760 N N . THR A 1 103 ? -10.641 35.719 26.125 1 95.94 103 THR A N 1
ATOM 761 C CA . THR A 1 103 ? -11.617 36.781 25.938 1 95.94 103 THR A CA 1
ATOM 762 C C . THR A 1 103 ? -11.453 37.875 27 1 95.94 103 THR A C 1
ATOM 764 O O . THR A 1 103 ? -12.234 38.812 27.062 1 95.94 103 THR A O 1
ATOM 767 N N . MET A 1 104 ? -10.422 37.688 27.891 1 94.88 104 MET A N 1
ATOM 768 C CA . MET A 1 104 ? -10.117 38.688 28.922 1 94.88 104 MET A CA 1
ATOM 769 C C . MET A 1 104 ? -9.156 39.75 28.406 1 94.88 104 MET A C 1
ATOM 771 O O . MET A 1 104 ? -8.469 39.531 27.406 1 94.88 104 MET A O 1
ATOM 775 N N . LEU A 1 105 ? -9.102 41 29.156 1 96.12 105 LEU A N 1
ATOM 776 C CA . LEU A 1 105 ? -8.086 42 28.844 1 96.12 105 LEU A CA 1
ATOM 777 C C . LEU A 1 105 ? -6.691 41.375 28.922 1 96.12 105 LEU A C 1
ATOM 779 O O . LEU A 1 105 ? -6.383 40.656 29.875 1 96.12 105 LEU A O 1
ATOM 783 N N . GLY A 1 106 ? -5.906 41.719 27.922 1 96.38 106 GLY A N 1
ATOM 784 C CA . GLY A 1 106 ? -4.516 41.312 27.953 1 96.38 106 GLY A CA 1
ATOM 785 C C . GLY A 1 106 ? -3.783 41.781 29.203 1 96.38 106 GLY A C 1
ATOM 786 O O . GLY A 1 106 ? -4.012 42.875 29.672 1 96.38 106 GLY A O 1
ATOM 787 N N . THR A 1 107 ? -2.883 40.969 29.688 1 94.81 107 THR A N 1
ATOM 788 C CA . THR A 1 107 ? -2.104 41.281 30.875 1 94.81 107 THR A CA 1
ATOM 789 C C . THR A 1 107 ? -0.618 41.375 30.547 1 94.81 107 THR A C 1
ATOM 791 O O . THR A 1 107 ? 0.203 41.688 31.422 1 94.81 107 THR A O 1
ATOM 794 N N . SER A 1 108 ? -0.304 41.094 29.328 1 94.62 108 SER A N 1
ATOM 795 C CA . SER A 1 108 ? 1.081 41.156 28.875 1 94.62 108 SER A CA 1
ATOM 796 C C . SER A 1 108 ? 1.183 41.781 27.484 1 94.62 108 SER A C 1
ATOM 798 O O . SER A 1 108 ? 0.271 41.625 26.672 1 94.62 108 SER A O 1
ATOM 800 N N . SER A 1 109 ? 2.25 42.438 27.188 1 94.31 109 SER A N 1
ATOM 801 C CA . SER A 1 109 ? 2.533 42.906 25.828 1 94.31 109 SER A CA 1
ATOM 802 C C . SER A 1 109 ? 3.338 41.906 25.047 1 94.31 109 SER A C 1
ATOM 804 O O . SER A 1 109 ? 3.447 42 23.812 1 94.31 109 SER A O 1
ATOM 806 N N . ASP A 1 110 ? 3.961 40.969 25.641 1 92.44 110 ASP A N 1
ATOM 807 C CA . ASP A 1 110 ? 4.844 39.969 25.047 1 92.44 110 ASP A CA 1
ATOM 808 C C . ASP A 1 110 ? 4.051 38.781 24.516 1 92.44 110 ASP A C 1
ATOM 810 O O . ASP A 1 110 ? 3.363 38.094 25.281 1 92.44 110 ASP A O 1
ATOM 814 N N . PRO A 1 111 ? 4.184 38.469 23.203 1 94.62 111 PRO A N 1
ATOM 815 C CA . PRO A 1 111 ? 3.469 37.312 22.656 1 94.62 111 PRO A CA 1
ATOM 816 C C . PRO A 1 111 ? 4.121 36 23.047 1 94.62 111 PRO A C 1
ATOM 818 O O . PRO A 1 111 ? 3.49 34.938 22.953 1 94.62 111 PRO A O 1
ATOM 821 N N . ALA A 1 112 ? 5.387 35.969 23.453 1 94.06 112 ALA A N 1
ATOM 822 C CA . ALA A 1 112 ? 6.098 34.719 23.75 1 94.06 112 ALA A CA 1
ATOM 823 C C . ALA A 1 112 ? 5.434 33.969 24.906 1 94.06 112 ALA A C 1
ATOM 825 O O . ALA A 1 112 ? 5.242 34.531 25.984 1 94.06 112 ALA A O 1
ATOM 826 N N . ASN A 1 113 ? 5.039 32.688 24.594 1 94.69 113 ASN A N 1
ATOM 827 C CA . ASN A 1 113 ? 4.438 31.781 25.562 1 94.69 113 ASN A CA 1
ATOM 828 C C . ASN A 1 113 ? 3.104 32.312 26.078 1 94.69 113 ASN A C 1
ATOM 830 O O . ASN A 1 113 ? 2.711 32.031 27.219 1 94.69 113 ASN A O 1
ATOM 834 N N . ASN A 1 114 ? 2.451 33.156 25.375 1 95.62 114 ASN A N 1
ATOM 835 C CA . ASN A 1 114 ? 1.153 33.719 25.766 1 95.62 114 ASN A CA 1
ATOM 836 C C . ASN A 1 114 ? 0.105 33.469 24.672 1 95.62 114 ASN A C 1
ATOM 838 O O . ASN A 1 114 ? 0.426 32.969 23.594 1 95.62 114 ASN A O 1
ATOM 842 N N . PHE A 1 115 ? -1.147 33.75 25.031 1 95.62 115 PHE A N 1
ATOM 843 C CA . PHE A 1 115 ? -2.283 33.656 24.125 1 95.62 115 PHE A CA 1
ATOM 844 C C . PHE A 1 115 ? -2.74 35.031 23.672 1 95.62 115 PHE A C 1
ATOM 846 O O . PHE A 1 115 ? -2.598 36 24.406 1 95.62 115 PHE A O 1
ATOM 853 N N . TRP A 1 116 ? -3.322 35.031 22.469 1 93.44 116 TRP A N 1
ATOM 854 C CA . TRP A 1 116 ? -4.02 36.25 22.047 1 93.44 116 TRP A CA 1
ATOM 855 C C . TRP A 1 116 ? -5.113 36.625 23.031 1 93.44 116 TRP A C 1
ATOM 857 O O . TRP A 1 116 ? -5.809 35.75 23.562 1 93.44 116 TRP A O 1
ATOM 867 N N . ALA A 1 117 ? -5.195 37.938 23.312 1 96.31 117 ALA A N 1
ATOM 868 C CA . ALA A 1 117 ? -6.188 38.438 24.266 1 96.31 117 ALA A CA 1
ATOM 869 C C . ALA A 1 117 ? -6.762 39.781 23.797 1 96.31 117 ALA A C 1
ATOM 871 O O . ALA A 1 117 ? -6.375 40.281 22.75 1 96.31 117 ALA A O 1
ATOM 872 N N . GLU A 1 118 ? -7.762 40.281 24.562 1 95.31 118 GLU A N 1
ATOM 873 C CA . GLU A 1 118 ? -8.297 41.594 24.266 1 95.31 118 GLU A CA 1
ATOM 874 C C . GLU A 1 118 ? -7.23 42.688 24.438 1 95.31 118 GLU A C 1
ATOM 876 O O . GLU A 1 118 ? -6.766 42.906 25.562 1 95.31 118 GLU A O 1
ATOM 881 N N . ALA A 1 119 ? -6.871 43.312 23.375 1 93.88 119 ALA A N 1
ATOM 882 C CA . ALA A 1 119 ? -5.91 44.406 23.453 1 93.88 119 ALA A CA 1
ATOM 883 C C . ALA A 1 119 ? -6.477 45.594 24.266 1 93.88 119 ALA A C 1
ATOM 885 O O . ALA A 1 119 ? -7.684 45.812 24.25 1 93.88 119 ALA A O 1
ATOM 886 N N . ASN A 1 120 ? -5.562 46.312 24.953 1 93.62 120 ASN A N 1
ATOM 887 C CA . ASN A 1 120 ? -6.016 47.469 25.75 1 93.62 120 ASN A CA 1
ATOM 888 C C . ASN A 1 120 ? -4.93 48.531 25.891 1 93.62 120 ASN A C 1
ATOM 890 O O . ASN A 1 120 ? -3.781 48.281 25.516 1 93.62 120 ASN A O 1
ATOM 894 N N . THR A 1 121 ? -5.32 49.625 26.391 1 90.56 121 THR A N 1
ATOM 895 C CA . THR A 1 121 ? -4.457 50.812 26.469 1 90.56 121 THR A CA 1
ATOM 896 C C . THR A 1 121 ? -3.408 50.656 27.562 1 90.56 121 THR A C 1
ATOM 898 O O . THR A 1 121 ? -2.455 51.438 27.641 1 90.56 121 THR A O 1
ATOM 901 N N . GLY A 1 122 ? -3.512 49.594 28.344 1 89 122 GLY A N 1
ATOM 902 C CA . GLY A 1 122 ? -2.643 49.469 29.5 1 89 122 GLY A CA 1
ATOM 903 C C . GLY A 1 122 ? -2.941 50.5 30.578 1 89 122 GLY A C 1
ATOM 904 O O . GLY A 1 122 ? -3.988 51.156 30.547 1 89 122 GLY A O 1
ATOM 905 N N . GLY A 1 123 ? -2.137 50.531 31.609 1 85.81 123 GLY A N 1
ATOM 906 C CA . GLY A 1 123 ? -2.25 51.531 32.688 1 85.81 123 GLY A CA 1
ATOM 907 C C . GLY A 1 123 ? -3.203 51.094 33.781 1 85.81 123 GLY A C 1
ATOM 908 O O . GLY A 1 123 ? -3.553 49.906 33.875 1 85.81 123 GLY A O 1
ATOM 909 N N . LYS A 1 124 ? -3.662 52.125 34.625 1 89 124 LYS A N 1
ATOM 910 C CA . LYS A 1 124 ? -4.449 51.844 35.844 1 89 124 LYS A CA 1
ATOM 911 C C . LYS A 1 124 ? -5.91 51.562 35.469 1 89 124 LYS A C 1
ATOM 913 O O . LYS A 1 124 ? -6.617 50.875 36.219 1 89 124 LYS A O 1
ATOM 918 N N . LYS A 1 125 ? -6.457 52.156 34.469 1 93.5 125 LYS A N 1
ATOM 919 C CA . LYS A 1 125 ? -7.816 52 33.969 1 93.5 125 LYS A CA 1
ATOM 920 C C . LYS A 1 125 ? -7.816 51.562 32.5 1 93.5 125 LYS A C 1
ATOM 922 O O . LYS A 1 125 ? -8.172 52.344 31.625 1 93.5 125 LYS A O 1
ATOM 927 N N . PRO A 1 126 ? -7.352 50.312 32.375 1 90.81 126 PRO A N 1
ATOM 928 C CA . PRO A 1 126 ? -7.219 49.875 30.969 1 90.81 126 PRO A CA 1
ATOM 929 C C . PRO A 1 126 ? -8.555 49.844 30.219 1 90.81 126 PRO A C 1
ATOM 931 O O . PRO A 1 126 ? -9.586 49.5 30.797 1 90.81 126 PRO A O 1
ATOM 934 N N . THR A 1 127 ? -8.531 50.406 28.891 1 92.88 127 THR A N 1
ATOM 935 C CA . THR A 1 127 ? -9.68 50.375 28 1 92.88 127 THR A CA 1
ATOM 936 C C . THR A 1 127 ? -9.406 49.469 26.797 1 92.88 127 THR A C 1
ATOM 938 O O . THR A 1 127 ? -8.352 49.562 26.172 1 92.88 127 THR A O 1
ATOM 941 N N . ALA A 1 128 ? -10.391 48.656 26.516 1 92.56 128 ALA A N 1
ATOM 942 C CA . ALA A 1 128 ? -10.25 47.75 25.375 1 92.56 128 ALA A CA 1
ATOM 943 C C . ALA A 1 128 ? -10.062 48.5 24.078 1 92.56 128 ALA A C 1
ATOM 945 O O . ALA A 1 128 ? -10.703 49.531 23.859 1 92.56 128 ALA A O 1
ATOM 946 N N . THR A 1 129 ? -9.141 48.031 23.25 1 91.81 129 THR A N 1
ATOM 947 C CA . THR A 1 129 ? -8.914 48.562 21.922 1 91.81 129 THR A CA 1
ATOM 948 C C . THR A 1 129 ? -9.25 47.5 20.859 1 91.81 129 THR A C 1
ATOM 950 O O . THR A 1 129 ? -8.812 46.375 20.969 1 91.81 129 THR A O 1
ATOM 953 N N . PRO A 1 130 ? -10.023 47.844 19.781 1 90.06 130 PRO A N 1
ATOM 954 C CA . PRO A 1 130 ? -10.344 46.875 18.75 1 90.06 130 PRO A CA 1
ATOM 955 C C . PRO A 1 130 ? -9.109 46.375 18 1 90.06 130 PRO A C 1
ATOM 957 O O . PRO A 1 130 ? -8.359 47.188 17.438 1 90.06 130 PRO A O 1
ATOM 960 N N . ALA A 1 131 ? -8.891 45.094 18.062 1 90.56 131 ALA A N 1
ATOM 961 C CA . ALA A 1 131 ? -7.699 44.531 17.438 1 90.56 131 ALA A CA 1
ATOM 962 C C . ALA A 1 131 ? -8.055 43.344 16.547 1 90.56 131 ALA A C 1
ATOM 964 O O . ALA A 1 131 ? -7.172 42.75 15.945 1 90.56 131 ALA A O 1
ATOM 965 N N . TYR A 1 132 ? -9.336 42.938 16.438 1 91.5 132 TYR A N 1
ATOM 966 C CA . TYR A 1 132 ? -9.766 41.75 15.711 1 91.5 132 TYR A CA 1
ATOM 967 C C . TYR A 1 132 ? -10.836 42.094 14.688 1 91.5 132 TYR A C 1
ATOM 969 O O . TYR A 1 132 ? -11.555 43.062 14.828 1 91.5 132 TYR A O 1
ATOM 977 N N . ALA A 1 133 ? -10.867 41.281 13.633 1 92.81 133 ALA A N 1
ATOM 978 C CA . ALA A 1 133 ? -11.867 41.406 12.578 1 92.81 133 ALA A CA 1
ATOM 979 C C . ALA A 1 133 ? -12.672 40.125 12.438 1 92.81 133 ALA A C 1
ATOM 981 O O . ALA A 1 133 ? -12.227 39.062 12.852 1 92.81 133 ALA A O 1
ATOM 982 N N . THR A 1 134 ? -13.898 40.125 11.805 1 91.75 134 THR A N 1
ATOM 983 C CA . THR A 1 134 ? -14.812 39 11.688 1 91.75 134 THR A CA 1
ATOM 984 C C . THR A 1 134 ? -14.516 38.188 10.422 1 91.75 134 THR A C 1
ATOM 986 O O . THR A 1 134 ? -15.062 37.094 10.234 1 91.75 134 THR A O 1
ATOM 989 N N . SER A 1 135 ? -13.695 38.812 9.555 1 92.75 135 SER A N 1
ATOM 990 C CA . SER A 1 135 ? -13.328 38.125 8.32 1 92.75 135 SER A CA 1
ATOM 991 C C . SER A 1 135 ? -11.844 38.312 8.016 1 92.75 135 SER A C 1
ATOM 993 O O . SER A 1 135 ? -11.266 39.344 8.328 1 92.75 135 SER A O 1
ATOM 995 N N . ALA A 1 136 ? -11.359 37.25 7.527 1 90.94 136 ALA A N 1
ATOM 996 C CA . ALA A 1 136 ? -9.977 37.312 7.062 1 90.94 136 ALA A CA 1
ATOM 997 C C . ALA A 1 136 ? -9.906 37.75 5.598 1 90.94 136 ALA A C 1
ATOM 999 O O . ALA A 1 136 ? -10.812 37.438 4.816 1 90.94 136 ALA A O 1
ATOM 1000 N N . ASN A 1 137 ? -8.812 38.469 5.168 1 93.5 137 ASN A N 1
ATOM 1001 C CA . ASN A 1 137 ? -8.648 38.875 3.771 1 93.5 137 ASN A CA 1
ATOM 1002 C C . ASN A 1 137 ? -7.191 38.812 3.336 1 93.5 137 ASN A C 1
ATOM 1004 O O . ASN A 1 137 ? -6.84 39.281 2.248 1 93.5 137 ASN A O 1
ATOM 1008 N N . ALA A 1 138 ? -6.34 38.344 4.121 1 93.94 138 ALA A N 1
ATOM 1009 C CA . ALA A 1 138 ? -4.926 38.219 3.791 1 93.94 138 ALA A CA 1
ATOM 1010 C C . ALA A 1 138 ? -4.281 37.094 4.621 1 93.94 138 ALA A C 1
ATOM 1012 O O . ALA A 1 138 ? -4.852 36.656 5.617 1 93.94 138 ALA A O 1
ATOM 1013 N N . LEU A 1 139 ? -3.135 36.625 4.195 1 91.5 139 LEU A N 1
ATOM 1014 C CA . LEU A 1 139 ? -2.346 35.656 4.93 1 91.5 139 LEU A CA 1
ATOM 1015 C C . LEU A 1 139 ? -1.224 36.312 5.707 1 91.5 139 LEU A C 1
ATOM 1017 O O . LEU A 1 139 ? -0.634 37.312 5.238 1 91.5 139 LEU A O 1
ATOM 1021 N N . MET A 1 140 ? -1.013 35.812 6.938 1 93.69 140 MET A N 1
ATOM 1022 C CA . MET A 1 140 ? 0.223 36.188 7.625 1 93.69 140 MET A CA 1
ATOM 1023 C C . MET A 1 140 ? 1.427 35.5 6.969 1 93.69 140 MET A C 1
ATOM 1025 O O . MET A 1 140 ? 1.298 34.875 5.914 1 93.69 140 MET A O 1
ATOM 1029 N N . ALA A 1 141 ? 2.688 35.781 7.566 1 93 141 ALA A N 1
ATOM 1030 C CA . ALA A 1 141 ? 3.889 35.125 7.039 1 93 141 ALA A CA 1
ATOM 1031 C C . ALA A 1 141 ? 3.725 33.594 7 1 93 141 ALA A C 1
ATOM 1033 O O . ALA A 1 141 ? 3.18 33 7.934 1 93 141 ALA A O 1
ATOM 1034 N N . PRO A 1 142 ? 4.234 32.969 5.941 1 89.06 142 PRO A N 1
ATOM 1035 C CA . PRO A 1 142 ? 4.078 31.516 5.805 1 89.06 142 PRO A CA 1
ATOM 1036 C C . PRO A 1 142 ? 4.691 30.75 6.969 1 89.06 142 PRO A C 1
ATOM 1038 O O . PRO A 1 142 ? 4.281 29.609 7.25 1 89.06 142 PRO A O 1
ATOM 1041 N N . THR A 1 143 ? 5.629 31.344 7.699 1 90.56 143 THR A N 1
ATOM 1042 C CA . THR A 1 143 ? 6.273 30.656 8.812 1 90.56 143 THR A CA 1
ATOM 1043 C C . THR A 1 143 ? 5.695 31.125 10.141 1 90.56 143 THR A C 1
ATOM 1045 O O . THR A 1 143 ? 6.238 30.812 11.203 1 90.56 143 THR A O 1
ATOM 1048 N N . ALA A 1 144 ? 4.625 31.969 10.055 1 92 144 ALA A N 1
ATOM 1049 C CA . ALA A 1 144 ? 4 32.438 11.297 1 92 144 ALA A CA 1
ATOM 1050 C C . ALA A 1 144 ? 3.471 31.25 12.109 1 92 144 ALA A C 1
ATOM 1052 O O . ALA A 1 144 ? 3.465 31.297 13.344 1 92 144 ALA A O 1
ATOM 1053 N N . ILE A 1 145 ? 2.979 30.344 11.461 1 90.25 145 ILE A N 1
ATOM 1054 C CA . ILE A 1 145 ? 2.664 29.062 12.07 1 90.25 145 ILE A CA 1
ATOM 1055 C C . ILE A 1 145 ? 3.754 28.047 11.719 1 90.25 145 ILE A C 1
ATOM 1057 O O . ILE A 1 145 ? 4 27.766 10.547 1 90.25 145 ILE A O 1
ATOM 1061 N N . GLY A 1 146 ? 4.426 27.484 12.742 1 87.06 146 GLY A N 1
ATOM 1062 C CA . GLY A 1 146 ? 5.555 26.594 12.531 1 87.06 146 GLY A CA 1
ATOM 1063 C C . GLY A 1 146 ? 5.152 25.25 11.969 1 87.06 146 GLY A C 1
ATOM 1064 O O . GLY A 1 146 ? 4.027 24.781 12.18 1 87.06 146 GLY A O 1
ATOM 1065 N N . PRO A 1 147 ? 6.172 24.719 11.281 1 86.44 147 PRO A N 1
ATOM 1066 C CA . PRO A 1 147 ? 5.898 23.391 10.719 1 86.44 147 PRO A CA 1
ATOM 1067 C C . PRO A 1 147 ? 5.992 22.266 11.766 1 86.44 147 PRO A C 1
ATOM 1069 O O . PRO A 1 147 ? 6.633 22.438 12.797 1 86.44 147 PRO A O 1
ATOM 1072 N N . THR A 1 148 ? 5.168 21.25 11.57 1 87.44 148 THR A N 1
ATOM 1073 C CA . THR A 1 148 ? 5.266 20.016 12.344 1 87.44 148 THR A CA 1
ATOM 1074 C C . THR A 1 148 ? 5.402 18.812 11.422 1 87.44 148 THR A C 1
ATOM 1076 O O . THR A 1 148 ? 4.848 18.797 10.32 1 87.44 148 THR A O 1
ATOM 1079 N N . GLY A 1 149 ? 6.227 17.812 11.898 1 89.25 149 GLY A N 1
ATOM 1080 C CA . GLY A 1 149 ? 6.457 16.609 11.109 1 89.25 149 GLY A CA 1
ATOM 1081 C C . GLY A 1 149 ? 7.789 16.609 10.391 1 89.25 149 GLY A C 1
ATOM 1082 O O . GLY A 1 149 ? 8.328 17.672 10.07 1 89.25 149 GLY A O 1
ATOM 1083 N N . SER A 1 150 ? 8.328 15.375 10.086 1 92.12 150 SER A N 1
ATOM 1084 C CA . SER A 1 150 ? 9.633 15.266 9.438 1 92.12 150 SER A CA 1
ATOM 1085 C C . SER A 1 150 ? 9.578 14.305 8.25 1 92.12 150 SER A C 1
ATOM 1087 O O . SER A 1 150 ? 10.594 14.086 7.582 1 92.12 150 SER A O 1
ATOM 1089 N N . GLY A 1 151 ? 8.469 13.766 7.973 1 93.5 151 GLY A N 1
ATOM 1090 C CA . GLY A 1 151 ? 8.289 12.961 6.77 1 93.5 151 GLY A CA 1
ATOM 1091 C C . GLY A 1 151 ? 9.016 11.625 6.832 1 93.5 151 GLY A C 1
ATOM 1092 O O . GLY A 1 151 ? 9.516 11.141 5.82 1 93.5 151 GLY A O 1
ATOM 1093 N N . GLN A 1 152 ? 9.125 11.094 8.062 1 95.44 152 GLN A N 1
ATOM 1094 C CA . GLN A 1 152 ? 9.727 9.773 8.164 1 95.44 152 GLN A CA 1
ATOM 1095 C C . GLN A 1 152 ? 8.875 8.727 7.441 1 95.44 152 GLN A C 1
ATOM 1097 O O . GLN A 1 152 ? 7.652 8.688 7.609 1 95.44 152 GLN A O 1
ATOM 1102 N N . PRO A 1 153 ? 9.539 7.93 6.594 1 97.31 153 PRO A N 1
ATOM 1103 C CA . PRO A 1 153 ? 8.773 6.93 5.844 1 97.31 153 PRO A CA 1
ATOM 1104 C C . PRO A 1 153 ? 8.102 5.902 6.746 1 97.31 153 PRO A C 1
ATOM 1106 O O . PRO A 1 153 ? 8.531 5.691 7.883 1 97.31 153 PRO A O 1
ATOM 1109 N N . ILE A 1 154 ? 6.969 5.391 6.312 1 96.44 154 ILE A N 1
ATOM 1110 C CA . ILE A 1 154 ? 6.32 4.258 6.961 1 96.44 154 ILE A CA 1
ATOM 1111 C C . ILE A 1 154 ? 6.367 3.041 6.043 1 96.44 154 ILE A C 1
ATOM 1113 O O . ILE A 1 154 ? 6.352 3.18 4.816 1 96.44 154 ILE A O 1
ATOM 1117 N N . THR A 1 155 ? 6.453 1.823 6.617 1 97.69 155 THR A N 1
ATOM 1118 C CA . THR A 1 155 ? 6.469 0.593 5.832 1 97.69 155 THR A CA 1
ATOM 1119 C C . THR A 1 155 ? 5.062 0.222 5.375 1 97.69 155 THR A C 1
ATOM 1121 O O . THR A 1 155 ? 4.09 0.44 6.098 1 97.69 155 THR A O 1
ATOM 1124 N N . VAL A 1 156 ? 5.055 -0.27 4.141 1 97.25 156 VAL A N 1
ATOM 1125 C CA . VAL A 1 156 ? 3.785 -0.806 3.666 1 97.25 156 VAL A CA 1
ATOM 1126 C C . VAL A 1 156 ? 3.938 -2.291 3.344 1 97.25 156 VAL A C 1
ATOM 1128 O O . VAL A 1 156 ? 3.18 -2.84 2.541 1 97.25 156 VAL A O 1
ATOM 1131 N N . VAL A 1 157 ? 4.934 -2.91 3.885 1 97 157 VAL A N 1
ATOM 1132 C CA . VAL A 1 157 ? 5.121 -4.352 3.754 1 97 157 VAL A CA 1
ATOM 1133 C C . VAL A 1 157 ? 4.301 -5.078 4.82 1 97 157 VAL A C 1
ATOM 1135 O O . VAL A 1 157 ? 4.43 -4.789 6.012 1 97 157 VAL A O 1
ATOM 1138 N N . GLN A 1 158 ? 3.49 -6.023 4.379 1 93.81 158 GLN A N 1
ATOM 1139 C CA . GLN A 1 158 ? 2.699 -6.816 5.309 1 93.81 158 GLN A CA 1
ATOM 1140 C C . GLN A 1 158 ? 3.561 -7.867 6.008 1 93.81 158 GLN A C 1
ATOM 1142 O O . GLN A 1 158 ? 4.684 -8.141 5.582 1 93.81 158 GLN A O 1
ATOM 1147 N N . PRO A 1 159 ? 3.084 -8.414 7.207 1 92.81 159 PRO A N 1
ATOM 1148 C CA . PRO A 1 159 ? 3.816 -9.539 7.793 1 92.81 159 PRO A CA 1
ATOM 1149 C C . PRO A 1 159 ? 4.137 -10.633 6.777 1 92.81 159 PRO A C 1
ATOM 1151 O O . PRO A 1 159 ? 3.326 -10.914 5.891 1 92.81 159 PRO A O 1
ATOM 1154 N N . TYR A 1 160 ? 5.375 -11.18 6.926 1 94.38 160 TYR A N 1
ATOM 1155 C CA . TYR A 1 160 ? 5.758 -12.188 5.949 1 94.38 160 TYR A CA 1
ATOM 1156 C C . TYR A 1 160 ? 6.652 -13.25 6.582 1 94.38 160 TYR A C 1
ATOM 1158 O O . TYR A 1 160 ? 7.223 -13.031 7.656 1 94.38 160 TYR A O 1
ATOM 1166 N N . LEU A 1 161 ? 6.641 -14.422 6.047 1 94.75 161 LEU A N 1
ATOM 1167 C CA . LEU A 1 161 ? 7.66 -15.445 6.219 1 94.75 161 LEU A CA 1
ATOM 1168 C C . LEU A 1 161 ? 8.453 -15.656 4.934 1 94.75 161 LEU A C 1
ATOM 1170 O O . LEU A 1 161 ? 7.871 -15.883 3.871 1 94.75 161 LEU A O 1
ATOM 1174 N N . CYS A 1 162 ? 9.758 -15.531 5.051 1 97 162 CYS A N 1
ATOM 1175 C CA . CYS A 1 162 ? 10.617 -15.672 3.881 1 97 162 CYS A CA 1
ATOM 1176 C C . CYS A 1 162 ? 10.852 -17.141 3.551 1 97 162 CYS A C 1
ATOM 1178 O O . CYS A 1 162 ? 11.258 -17.922 4.414 1 97 162 CYS A O 1
ATOM 1180 N N . VAL A 1 163 ? 10.539 -17.594 2.312 1 97.81 163 VAL A N 1
ATOM 1181 C CA . VAL A 1 163 ? 10.836 -18.906 1.759 1 97.81 163 VAL A CA 1
ATOM 1182 C C . VAL A 1 163 ? 11.5 -18.75 0.394 1 97.81 163 VAL A C 1
ATOM 1184 O O . VAL A 1 163 ? 11.656 -17.641 -0.109 1 97.81 163 VAL A O 1
ATOM 1187 N N . ASN A 1 164 ? 11.938 -19.859 -0.179 1 98.38 164 ASN A N 1
ATOM 1188 C CA . ASN A 1 164 ? 12.539 -19.797 -1.505 1 98.38 164 ASN A CA 1
ATOM 1189 C C . ASN A 1 164 ? 11.531 -20.141 -2.6 1 98.38 164 ASN A C 1
ATOM 1191 O O . ASN A 1 164 ? 10.703 -21.031 -2.428 1 98.38 164 ASN A O 1
ATOM 1195 N N . PHE A 1 165 ? 11.648 -19.438 -3.734 1 98.69 165 PHE A N 1
ATOM 1196 C CA . PHE A 1 165 ? 10.953 -19.75 -4.98 1 98.69 165 PHE A CA 1
ATOM 1197 C C . PHE A 1 165 ? 11.93 -20.328 -6.004 1 98.69 165 PHE A C 1
ATOM 1199 O O . PHE A 1 165 ? 12.969 -19.719 -6.285 1 98.69 165 PHE A O 1
ATOM 1206 N N . ILE A 1 166 ? 11.523 -21.469 -6.57 1 98.75 166 ILE A N 1
ATOM 1207 C CA . ILE A 1 166 ? 12.367 -22.109 -7.578 1 98.75 166 ILE A CA 1
ATOM 1208 C C . ILE A 1 166 ? 11.555 -22.328 -8.859 1 98.75 166 ILE A C 1
ATOM 1210 O O . ILE A 1 166 ? 10.328 -22.406 -8.812 1 98.75 166 ILE A O 1
ATOM 1214 N N . ILE A 1 167 ? 12.289 -22.422 -10.008 1 98.75 167 ILE A N 1
ATOM 1215 C CA . ILE A 1 167 ? 11.641 -22.578 -11.312 1 98.75 167 ILE A CA 1
ATOM 1216 C C . ILE A 1 167 ? 12.242 -23.781 -12.039 1 98.75 167 ILE A C 1
ATOM 1218 O O . ILE A 1 167 ? 13.453 -24 -12 1 98.75 167 ILE A O 1
ATOM 1222 N N . ALA A 1 168 ? 11.43 -24.547 -12.672 1 98.69 168 ALA A N 1
ATOM 1223 C CA . ALA A 1 168 ? 11.852 -25.766 -13.383 1 98.69 168 ALA A CA 1
ATOM 1224 C C . ALA A 1 168 ? 12.555 -25.406 -14.688 1 98.69 168 ALA A C 1
ATOM 1226 O O . ALA A 1 168 ? 11.953 -24.812 -15.578 1 98.69 168 ALA A O 1
ATOM 1227 N N . LEU A 1 169 ? 13.781 -25.844 -14.875 1 98.12 169 LEU A N 1
ATOM 1228 C CA . LEU A 1 169 ? 14.547 -25.641 -16.109 1 98.12 169 LEU A CA 1
ATOM 1229 C C . LEU A 1 169 ? 14.414 -26.859 -17.016 1 98.12 169 LEU A C 1
ATOM 1231 O O . LEU A 1 169 ? 14.812 -26.812 -18.188 1 98.12 169 LEU A O 1
ATOM 1235 N N . ALA A 1 170 ? 13.93 -27.859 -16.422 1 95.81 170 ALA A N 1
ATOM 1236 C CA . ALA A 1 170 ? 13.609 -29.109 -17.125 1 95.81 170 ALA A CA 1
ATOM 1237 C C . ALA A 1 170 ? 12.234 -29.625 -16.703 1 95.81 170 ALA A C 1
ATOM 1239 O O . ALA A 1 170 ? 11.797 -29.406 -15.578 1 95.81 170 ALA A O 1
ATOM 1240 N N . GLY A 1 171 ? 11.641 -30.297 -17.641 1 95.38 171 GLY A N 1
ATOM 1241 C CA . GLY A 1 171 ? 10.312 -30.812 -17.359 1 95.38 171 GLY A CA 1
ATOM 1242 C C . GLY A 1 171 ? 9.477 -31.016 -18.609 1 95.38 171 GLY A C 1
ATOM 1243 O O . GLY A 1 171 ? 10 -31.016 -19.719 1 95.38 171 GLY A O 1
ATOM 1244 N N . ILE A 1 172 ? 8.211 -31.203 -18.359 1 95.19 172 ILE A N 1
ATOM 1245 C CA . ILE A 1 172 ? 7.27 -31.406 -19.453 1 95.19 172 ILE A CA 1
ATOM 1246 C C . ILE A 1 172 ? 6.945 -30.078 -20.109 1 95.19 172 ILE A C 1
ATOM 1248 O O . ILE A 1 172 ? 6.609 -29.109 -19.422 1 95.19 172 ILE A O 1
ATOM 1252 N N . TYR A 1 173 ? 7.121 -30 -21.469 1 96.94 173 TYR A N 1
ATOM 1253 C CA . TYR A 1 173 ? 6.703 -28.812 -22.188 1 96.94 173 TY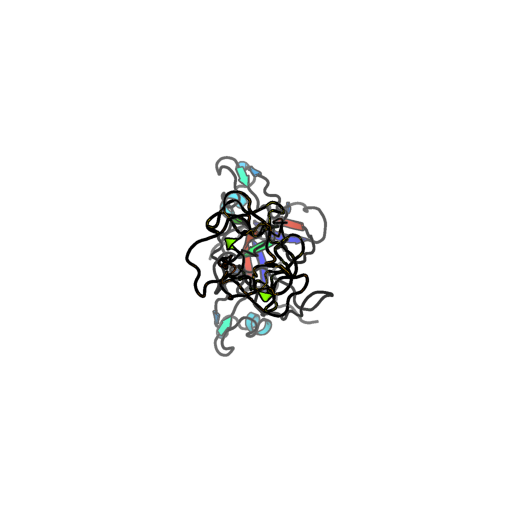R A CA 1
ATOM 1254 C C . TYR A 1 173 ? 5.188 -28.656 -22.156 1 96.94 173 TYR A C 1
ATOM 1256 O O . TYR A 1 173 ? 4.457 -29.562 -22.578 1 96.94 173 TYR A O 1
ATOM 1264 N N . PRO A 1 174 ? 4.703 -27.547 -21.641 1 95.56 174 PRO A N 1
ATOM 1265 C CA . PRO A 1 174 ? 3.252 -27.391 -21.516 1 95.56 174 PRO A CA 1
ATOM 1266 C C . PRO A 1 174 ? 2.566 -27.203 -22.875 1 95.56 174 PRO A C 1
ATOM 1268 O O . PRO A 1 174 ? 2.939 -26.312 -23.641 1 95.56 174 PRO A O 1
ATOM 1271 N N . SER A 1 175 ? 1.584 -28.047 -23.109 1 92.81 175 SER A N 1
ATOM 1272 C CA . SER A 1 175 ? 0.846 -27.969 -24.375 1 92.81 175 SER A CA 1
ATOM 1273 C C . SER A 1 175 ? -0.291 -26.953 -24.281 1 92.81 175 SER A C 1
ATOM 1275 O O . SER A 1 175 ? -0.986 -26.875 -23.266 1 92.81 175 SER A O 1
ATOM 1277 N N . ARG A 1 176 ? -0.408 -26.109 -25.359 1 87 176 ARG A N 1
ATOM 1278 C CA . ARG A 1 176 ? -1.472 -25.109 -25.438 1 87 176 ARG A CA 1
ATOM 1279 C C . ARG A 1 176 ? -2.775 -25.734 -25.906 1 87 176 ARG A C 1
ATOM 1281 O O . ARG A 1 176 ? -2.762 -26.703 -26.672 1 87 176 ARG A O 1
ATOM 1288 N N . ASN A 1 177 ? -3.947 -25.516 -25.281 1 66.88 177 ASN A N 1
ATOM 1289 C CA . ASN A 1 177 ? -5.215 -25.984 -25.844 1 66.88 177 ASN A CA 1
ATOM 1290 C C . ASN A 1 177 ? -5.473 -25.391 -27.219 1 66.88 177 ASN A C 1
ATOM 1292 O O . ASN A 1 177 ? -4.957 -24.312 -27.547 1 66.88 177 ASN A O 1
ATOM 1296 N N . MET B 1 1 ? 4.379 -37.094 -11.906 1 62.62 1 MET B N 1
ATOM 1297 C CA . MET B 1 1 ? 3.191 -37.406 -11.117 1 62.62 1 MET B CA 1
ATOM 1298 C C . MET B 1 1 ? 2.041 -36.469 -11.469 1 62.62 1 MET B C 1
ATOM 1300 O O . MET B 1 1 ? 2.268 -35.344 -11.906 1 62.62 1 MET B O 1
ATOM 1304 N N . ASN B 1 2 ? 0.827 -36.969 -11.609 1 86.88 2 ASN B N 1
ATOM 1305 C CA . ASN B 1 2 ? -0.382 -36.188 -11.852 1 86.88 2 ASN B CA 1
ATOM 1306 C C . ASN B 1 2 ? -0.703 -35.25 -10.672 1 86.88 2 ASN B C 1
ATOM 1308 O O . ASN B 1 2 ? -0.513 -35.625 -9.516 1 86.88 2 ASN B O 1
ATOM 1312 N N . PRO B 1 3 ? -1.039 -34.062 -10.969 1 94.25 3 PRO B N 1
ATOM 1313 C CA . PRO B 1 3 ? -1.44 -33.156 -9.883 1 94.25 3 PRO B CA 1
ATOM 1314 C C . PRO B 1 3 ? -2.719 -33.625 -9.188 1 94.25 3 PRO B C 1
ATOM 1316 O O . PRO B 1 3 ? -3.482 -34.406 -9.742 1 94.25 3 PRO B O 1
ATOM 1319 N N . PHE B 1 4 ? -2.875 -33.188 -7.918 1 96.31 4 PHE B N 1
ATOM 1320 C CA . PHE B 1 4 ? -4.211 -33.281 -7.348 1 96.31 4 PHE B CA 1
ATOM 1321 C C . PHE B 1 4 ? -5.199 -32.406 -8.109 1 96.31 4 PHE B C 1
ATOM 1323 O O . PHE B 1 4 ? -4.859 -31.297 -8.516 1 96.31 4 PHE B O 1
ATOM 1330 N N . LEU B 1 5 ? -6.391 -32.938 -8.258 1 97.38 5 LEU B N 1
ATOM 1331 C CA . LEU B 1 5 ? -7.48 -32.125 -8.773 1 97.38 5 LEU B CA 1
ATOM 1332 C C . LEU B 1 5 ? -7.688 -30.891 -7.898 1 97.38 5 LEU B C 1
ATOM 1334 O O . LEU B 1 5 ? -7.707 -30.984 -6.668 1 97.38 5 LEU B O 1
ATOM 1338 N N . GLY B 1 6 ? -7.715 -29.688 -8.508 1 98.12 6 GLY B N 1
ATOM 1339 C CA . GLY B 1 6 ? -7.891 -28.469 -7.75 1 98.12 6 GLY B CA 1
ATOM 1340 C C . GLY B 1 6 ? -6.582 -27.859 -7.266 1 98.12 6 GLY B C 1
ATOM 1341 O O . GLY B 1 6 ? -6.574 -26.797 -6.645 1 98.12 6 GLY B O 1
ATOM 1342 N N . GLN B 1 7 ? -5.434 -28.5 -7.539 1 97.94 7 GLN B N 1
ATOM 1343 C CA . GLN B 1 7 ? -4.125 -27.969 -7.168 1 97.94 7 GLN B CA 1
ATOM 1344 C C . GLN B 1 7 ? -3.85 -26.656 -7.883 1 97.94 7 GLN B C 1
ATOM 1346 O O . GLN B 1 7 ? -4.121 -26.516 -9.078 1 97.94 7 GLN B O 1
ATOM 1351 N N . ILE B 1 8 ? -3.311 -25.672 -7.133 1 98 8 ILE B N 1
ATOM 1352 C CA . ILE B 1 8 ? -2.879 -24.406 -7.723 1 98 8 ILE B CA 1
ATOM 1353 C C . ILE B 1 8 ? -1.355 -24.391 -7.82 1 98 8 ILE B C 1
ATOM 1355 O O . ILE B 1 8 ? -0.659 -24.797 -6.887 1 98 8 ILE B O 1
ATOM 1359 N N . LEU B 1 9 ? -0.929 -23.922 -8.984 1 97.12 9 LEU B N 1
ATOM 1360 C CA . LEU B 1 9 ? 0.499 -23.734 -9.219 1 97.12 9 LEU B CA 1
ATOM 1361 C C . LEU B 1 9 ? 0.796 -22.328 -9.734 1 97.12 9 LEU B C 1
ATOM 1363 O O . LEU B 1 9 ? -0.076 -21.688 -10.312 1 97.12 9 LEU B O 1
ATOM 1367 N N . MET B 1 10 ? 2.092 -21.969 -9.469 1 98.19 10 MET B N 1
ATOM 1368 C CA . MET B 1 10 ? 2.619 -20.797 -10.156 1 98.19 10 MET B CA 1
ATOM 1369 C C . MET B 1 10 ? 3.414 -21.203 -11.391 1 98.19 10 MET B C 1
ATOM 1371 O O . MET B 1 10 ? 4.168 -22.172 -11.359 1 98.19 10 MET B O 1
ATOM 1375 N N . VAL B 1 11 ? 3.27 -20.5 -12.461 1 98.25 11 VAL B N 1
ATOM 1376 C CA . VAL B 1 11 ? 4.062 -20.734 -13.664 1 98.25 11 VAL B CA 1
ATOM 1377 C C . VAL B 1 11 ? 4.586 -19.406 -14.203 1 98.25 11 VAL B C 1
ATOM 1379 O O . VAL B 1 11 ? 3.926 -18.375 -14.078 1 98.25 11 VAL B O 1
ATOM 1382 N N . ALA B 1 12 ? 5.668 -19.438 -14.906 1 98.31 12 ALA B N 1
ATOM 1383 C CA . ALA B 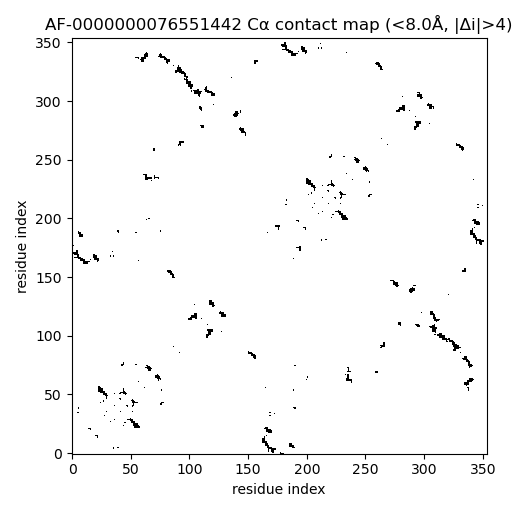1 12 ? 6.328 -18.234 -15.391 1 98.31 12 ALA B CA 1
ATOM 1384 C C . ALA B 1 12 ? 5.836 -17.859 -16.797 1 98.31 12 ALA B C 1
ATOM 1386 O O . ALA B 1 12 ? 6.113 -16.766 -17.281 1 98.31 12 ALA B O 1
ATOM 1387 N N . PHE B 1 13 ? 5.164 -18.781 -17.391 1 97.06 13 PHE B N 1
ATOM 1388 C CA . PHE B 1 13 ? 4.672 -18.484 -18.734 1 97.06 13 PHE B CA 1
ATOM 1389 C C . PHE B 1 13 ? 3.242 -17.953 -18.688 1 97.06 13 PHE B C 1
ATOM 1391 O O . PHE B 1 13 ? 2.629 -17.906 -17.609 1 97.06 13 PHE B O 1
ATOM 1398 N N . ASN B 1 14 ? 2.584 -17.562 -19.859 1 95.75 14 ASN B N 1
ATOM 1399 C CA . ASN B 1 14 ? 1.438 -16.656 -19.828 1 95.75 14 ASN B CA 1
ATOM 1400 C C . ASN B 1 14 ? 0.158 -17.359 -20.266 1 95.75 14 ASN B C 1
ATOM 1402 O O . ASN B 1 14 ? -0.773 -16.719 -20.75 1 95.75 14 ASN B O 1
ATOM 1406 N N . PHE B 1 15 ? 0.069 -18.688 -20.156 1 96.19 15 PHE B N 1
ATOM 1407 C CA . PHE B 1 15 ? -1.138 -19.422 -20.516 1 96.19 15 PHE B CA 1
ATOM 1408 C C . PHE B 1 15 ? -1.35 -20.594 -19.578 1 96.19 15 PHE B C 1
ATOM 1410 O O . PHE B 1 15 ? -0.456 -20.953 -18.797 1 96.19 15 PHE B O 1
ATOM 1417 N N . ALA B 1 16 ? -2.514 -21.188 -19.641 1 97.31 16 ALA B N 1
ATOM 1418 C CA . ALA B 1 16 ? -2.787 -22.438 -18.938 1 97.31 16 ALA B CA 1
ATOM 1419 C C . ALA B 1 16 ? -2.605 -23.641 -19.859 1 97.31 16 ALA B C 1
ATOM 1421 O O . ALA B 1 16 ? -3.186 -23.688 -20.953 1 97.31 16 ALA B O 1
ATOM 1422 N N . PRO B 1 17 ? -1.849 -24.609 -19.453 1 96.88 17 PRO B N 1
ATOM 1423 C CA . PRO B 1 17 ? -1.72 -25.828 -20.25 1 96.88 17 PRO B CA 1
ATOM 1424 C C . PRO B 1 17 ? -3.014 -26.641 -20.312 1 96.88 17 PRO B C 1
ATOM 1426 O O . PRO B 1 17 ? -3.951 -26.359 -19.547 1 96.88 17 PRO B O 1
ATOM 1429 N N . GLN B 1 18 ? -3.023 -27.609 -21.234 1 95.69 18 GLN B N 1
ATOM 1430 C CA . GLN B 1 18 ? -4.16 -28.531 -21.297 1 95.69 18 GLN B CA 1
ATOM 1431 C C . GLN B 1 18 ? -4.434 -29.156 -19.938 1 95.69 18 GLN B C 1
ATOM 1433 O O . GLN B 1 18 ? -3.51 -29.609 -19.25 1 95.69 18 GLN B O 1
ATOM 1438 N N . GLY B 1 19 ? -5.723 -29.125 -19.531 1 95.75 19 GLY B N 1
ATOM 1439 C CA . GLY B 1 19 ? -6.102 -29.719 -18.25 1 95.75 19 GLY B CA 1
ATOM 1440 C C . GLY B 1 19 ? -6.02 -28.734 -17.094 1 95.75 19 GLY B C 1
ATOM 1441 O O . GLY B 1 19 ? -6.312 -29.078 -15.953 1 95.75 19 GLY B O 1
ATOM 1442 N N . TRP B 1 20 ? -5.605 -27.562 -17.406 1 97.88 20 TRP B N 1
ATOM 1443 C CA . TRP B 1 20 ? -5.492 -26.516 -16.406 1 97.88 20 TRP B CA 1
ATOM 1444 C C . TRP B 1 20 ? -6.277 -25.266 -16.828 1 97.88 20 TRP B C 1
ATOM 1446 O O . TRP B 1 20 ? -6.641 -25.141 -18 1 97.88 20 TRP B O 1
ATOM 1456 N N . ALA B 1 21 ? -6.504 -24.406 -15.891 1 98.25 21 ALA B N 1
ATOM 1457 C CA . ALA B 1 21 ? -7.125 -23.109 -16.141 1 98.25 21 ALA B CA 1
ATOM 1458 C C . ALA B 1 21 ? -6.418 -22 -15.367 1 98.25 21 ALA B C 1
ATOM 1460 O O . ALA B 1 21 ? -5.812 -22.25 -14.328 1 98.25 21 ALA B O 1
ATOM 1461 N N . LEU B 1 22 ? -6.445 -20.797 -15.906 1 98.31 22 LEU B N 1
ATOM 1462 C CA . LEU B 1 22 ? -6.008 -19.641 -15.141 1 98.31 22 LEU B CA 1
ATOM 1463 C C . LEU B 1 22 ? -6.938 -19.391 -13.961 1 98.31 22 LEU B C 1
ATOM 1465 O O . LEU B 1 22 ? -8.148 -19.594 -14.07 1 98.31 22 LEU B O 1
ATOM 1469 N N . CYS B 1 23 ? -6.422 -18.953 -12.852 1 98.56 23 CYS B N 1
ATOM 1470 C CA . CYS B 1 23 ? -7.23 -18.594 -11.695 1 98.56 23 CYS B CA 1
ATOM 1471 C C . CYS B 1 23 ? -7.867 -17.219 -11.875 1 98.56 23 CYS B C 1
ATOM 1473 O O . CYS B 1 23 ? -7.582 -16.297 -11.117 1 98.56 23 CYS B O 1
ATOM 1475 N N . ASN B 1 24 ? -8.828 -17.125 -12.766 1 98.19 24 ASN B N 1
ATOM 1476 C CA . ASN B 1 24 ? -9.453 -15.867 -13.148 1 98.19 24 ASN B CA 1
ATOM 1477 C C . ASN B 1 24 ? -10.867 -15.75 -12.594 1 98.19 24 ASN B C 1
ATOM 1479 O O . ASN B 1 24 ? -11.641 -14.891 -13.023 1 98.19 24 ASN B O 1
ATOM 1483 N N . GLY B 1 25 ? -11.328 -16.641 -11.82 1 98.25 25 GLY B N 1
ATOM 1484 C CA . GLY B 1 25 ? -12.641 -16.547 -11.195 1 98.25 25 GLY B CA 1
ATOM 1485 C C . GLY B 1 25 ? -13.773 -16.938 -12.125 1 98.25 25 GLY B C 1
ATOM 1486 O O . GLY B 1 25 ? -14.945 -16.672 -11.844 1 98.25 25 GLY B O 1
ATOM 1487 N N . GLN B 1 26 ? -13.508 -17.594 -13.203 1 97.75 26 GLN B N 1
ATOM 1488 C CA . GLN B 1 26 ? -14.523 -17.922 -14.203 1 97.75 26 GLN B CA 1
ATOM 1489 C C . GLN B 1 26 ? -15.461 -19.016 -13.695 1 97.75 26 GLN B C 1
ATOM 1491 O O . GLN B 1 26 ? -15.086 -19.828 -12.852 1 97.75 26 GLN B O 1
ATOM 1496 N N . LEU B 1 27 ? -16.672 -19.062 -14.227 1 98.62 27 LEU B N 1
ATOM 1497 C CA . LEU B 1 27 ? -17.672 -20.078 -13.914 1 98.62 27 LEU B CA 1
ATOM 1498 C C . LEU B 1 27 ? -17.5 -21.312 -14.797 1 98.62 27 LEU B C 1
ATOM 1500 O O . LEU B 1 27 ? -17.203 -21.188 -15.984 1 98.62 27 LEU B O 1
ATOM 1504 N N . LEU B 1 28 ? -17.625 -22.484 -14.203 1 98.75 28 LEU B N 1
ATOM 1505 C CA . LEU B 1 28 ? -17.609 -23.75 -14.914 1 98.75 28 LEU B CA 1
ATOM 1506 C C . LEU B 1 28 ? -18.938 -24.484 -14.75 1 98.75 28 LEU B C 1
ATOM 1508 O O . LEU B 1 28 ? -19.547 -24.438 -13.68 1 98.75 28 LEU B O 1
ATOM 1512 N N . PRO B 1 29 ? -19.328 -25.172 -15.812 1 98.69 29 PRO B N 1
ATOM 1513 C CA . PRO B 1 29 ? -20.516 -25.984 -15.656 1 98.69 29 PRO B CA 1
ATOM 1514 C C . PRO B 1 29 ? -20.297 -27.188 -14.742 1 98.69 29 PRO B C 1
ATOM 1516 O O . PRO B 1 29 ? -19.328 -27.938 -14.914 1 98.69 29 PRO B O 1
ATOM 1519 N N . ILE B 1 30 ? -21.234 -27.359 -13.781 1 98.44 30 ILE B N 1
ATOM 1520 C CA . ILE B 1 30 ? -21.125 -28.469 -12.844 1 98.44 30 ILE B CA 1
ATOM 1521 C C . ILE B 1 30 ? -21.234 -29.797 -13.609 1 98.44 30 ILE B C 1
ATOM 1523 O O . ILE B 1 30 ? -20.516 -30.75 -13.312 1 98.44 30 ILE B O 1
ATOM 1527 N N . ALA B 1 31 ? -22.031 -29.875 -14.648 1 98.25 31 ALA B N 1
ATOM 1528 C CA . ALA B 1 31 ? -22.297 -31.078 -15.414 1 98.25 31 ALA B CA 1
ATOM 1529 C C . ALA B 1 31 ? -21 -31.656 -15.992 1 98.25 31 ALA B C 1
ATOM 1531 O O . ALA B 1 31 ? -20.859 -32.875 -16.094 1 98.25 31 ALA B O 1
ATOM 1532 N N . GLN B 1 32 ? -20.016 -30.844 -16.328 1 97.81 32 GLN B N 1
ATOM 1533 C CA . GLN B 1 32 ? -18.797 -31.281 -16.969 1 97.81 32 GLN B CA 1
ATOM 1534 C C . GLN B 1 32 ? -17.625 -31.312 -15.984 1 97.81 32 GLN B C 1
ATOM 1536 O O . GLN B 1 32 ? -16.531 -31.734 -16.328 1 97.81 32 GLN B O 1
ATOM 1541 N N . ASN B 1 33 ? -17.844 -30.922 -14.703 1 98.44 33 ASN B N 1
ATOM 1542 C CA . ASN B 1 33 ? -16.766 -30.766 -13.719 1 98.44 33 ASN B CA 1
ATOM 1543 C C . ASN B 1 33 ? -17.219 -31.234 -12.336 1 98.44 33 ASN B C 1
ATOM 1545 O O . ASN B 1 33 ? -17 -30.531 -11.344 1 98.44 33 ASN B O 1
ATOM 1549 N N . GLN B 1 34 ? -17.859 -32.344 -12.281 1 98.06 34 GLN B N 1
ATOM 1550 C CA . GLN B 1 34 ? -18.516 -32.812 -11.055 1 98.06 34 GLN B CA 1
ATOM 1551 C C . GLN B 1 34 ? -17.484 -33.062 -9.961 1 98.06 34 GLN B C 1
ATOM 1553 O O . GLN B 1 34 ? -17.703 -32.719 -8.797 1 98.06 34 GLN B O 1
ATOM 1558 N N . ALA B 1 35 ? -16.406 -33.719 -10.273 1 97.94 35 ALA B N 1
ATOM 1559 C CA . ALA B 1 35 ? -15.391 -34.031 -9.281 1 97.94 35 ALA B CA 1
ATOM 1560 C C . ALA B 1 35 ? -14.797 -32.75 -8.672 1 97.94 35 ALA B C 1
ATOM 1562 O O . ALA B 1 35 ? -14.656 -32.656 -7.449 1 97.94 35 ALA B O 1
ATOM 1563 N N . LEU B 1 36 ? -14.453 -31.812 -9.492 1 98.44 36 LEU B N 1
ATOM 1564 C CA . LEU B 1 36 ? -13.898 -30.547 -9 1 98.44 36 LEU B CA 1
ATOM 1565 C C . LEU B 1 36 ? -14.914 -29.797 -8.148 1 98.44 36 LEU B C 1
ATOM 1567 O O . LEU B 1 36 ? -14.57 -29.219 -7.121 1 98.44 36 LEU B O 1
ATOM 1571 N N . PHE B 1 37 ? -16.266 -29.875 -8.547 1 98.56 37 PHE B N 1
ATOM 1572 C CA . PHE B 1 37 ? -17.312 -29.219 -7.773 1 98.56 37 PHE B CA 1
ATOM 1573 C C . PHE B 1 37 ? -17.422 -29.844 -6.383 1 98.56 37 PHE B C 1
ATOM 1575 O O . PHE B 1 37 ? -17.672 -29.141 -5.402 1 98.56 37 PHE B O 1
ATOM 1582 N N . SER B 1 38 ? -17.281 -31.062 -6.395 1 98 38 SER B N 1
ATOM 1583 C CA . SER B 1 38 ? -17.406 -31.734 -5.098 1 98 38 SER B CA 1
ATOM 1584 C C . SER B 1 38 ? -16.328 -31.25 -4.133 1 98 38 SER B C 1
ATOM 1586 O O . SER B 1 38 ? -16.484 -31.344 -2.914 1 98 38 SER B O 1
ATOM 1588 N N . LEU B 1 39 ? -15.203 -30.766 -4.59 1 98.06 39 LEU B N 1
ATOM 1589 C CA . LEU B 1 39 ? -14.102 -30.281 -3.77 1 98.06 39 LEU B CA 1
ATOM 1590 C C . LEU B 1 39 ? -14.273 -28.812 -3.434 1 98.06 39 LEU B C 1
ATOM 1592 O O . LEU B 1 39 ? -14.016 -28.391 -2.303 1 98.06 39 LEU B O 1
ATOM 1596 N N . LEU B 1 40 ? -14.734 -27.969 -4.355 1 98.31 40 LEU B N 1
ATOM 1597 C CA . LEU B 1 40 ? -14.719 -26.516 -4.215 1 98.31 40 LEU B CA 1
ATOM 1598 C C . LEU B 1 40 ? -16.078 -26 -3.779 1 98.31 40 LEU B C 1
ATOM 1600 O O . LEU B 1 40 ? -16.172 -24.969 -3.123 1 98.31 40 LEU B O 1
ATOM 1604 N N . GLY B 1 41 ? -17.109 -26.75 -4.195 1 98.06 41 GLY B N 1
ATOM 1605 C CA . GLY B 1 41 ? -18.438 -26.172 -3.996 1 98.06 41 GLY B CA 1
ATOM 1606 C C . GLY B 1 41 ? -18.578 -24.781 -4.566 1 98.06 41 GLY B C 1
ATOM 1607 O O . GLY B 1 41 ? -18.219 -24.531 -5.719 1 98.06 41 GLY B O 1
ATOM 1608 N N . THR B 1 42 ? -19.203 -23.844 -3.777 1 98.06 42 THR B N 1
ATOM 1609 C CA . THR B 1 42 ? -19.359 -22.469 -4.219 1 98.06 42 THR B CA 1
ATOM 1610 C C . THR B 1 42 ? -18.484 -21.531 -3.398 1 98.06 42 THR B C 1
ATOM 1612 O O . THR B 1 42 ? -18.812 -20.344 -3.236 1 98.06 42 THR B O 1
ATOM 1615 N N . MET B 1 43 ? -17.359 -22.062 -2.861 1 97.62 43 MET B N 1
ATOM 1616 C CA . MET B 1 43 ? -16.422 -21.297 -2.039 1 97.62 43 MET B CA 1
ATOM 1617 C C . MET B 1 43 ? -15.969 -20.047 -2.76 1 97.62 43 MET B C 1
ATOM 1619 O O . MET B 1 43 ? -15.734 -19.016 -2.129 1 97.62 43 MET B O 1
ATOM 1623 N N . TYR B 1 44 ? -15.844 -20.141 -4.055 1 98.38 44 TYR B N 1
ATOM 1624 C CA . TYR B 1 44 ? -15.312 -19.031 -4.844 1 98.38 44 TYR B CA 1
ATOM 1625 C C . TYR B 1 44 ? -16.406 -18.391 -5.699 1 98.38 44 TYR B C 1
ATOM 1627 O O . TYR B 1 44 ? -16.125 -17.531 -6.535 1 98.38 44 TYR B O 1
ATOM 1635 N N . GLY B 1 45 ? -17.641 -18.859 -5.613 1 97.94 45 GLY B N 1
ATOM 1636 C CA . GLY B 1 45 ? -18.781 -18.297 -6.332 1 97.94 45 GLY B CA 1
ATOM 1637 C C . GLY B 1 45 ? -19.562 -19.344 -7.121 1 97.94 45 GLY B C 1
ATOM 1638 O O . GLY B 1 45 ? -19.297 -20.531 -7.012 1 97.94 45 GLY B O 1
ATOM 1639 N N . GLY B 1 46 ? -20.5 -18.859 -7.957 1 98.31 46 GLY B N 1
ATOM 1640 C CA . GLY B 1 46 ? -21.406 -19.719 -8.711 1 98.31 46 GLY B CA 1
ATOM 1641 C C . GLY B 1 46 ? -22.734 -19.953 -8.016 1 98.31 46 GLY B C 1
ATOM 1642 O O . GLY B 1 46 ? -22.906 -19.578 -6.855 1 98.31 46 GLY B O 1
ATOM 1643 N N . ASP B 1 47 ? -23.625 -20.594 -8.711 1 98.5 47 ASP B N 1
ATOM 1644 C CA . ASP B 1 47 ? -24.969 -20.75 -8.172 1 98.5 47 ASP B CA 1
ATOM 1645 C C . ASP B 1 47 ? -25.125 -22.109 -7.492 1 98.5 47 ASP B C 1
ATOM 1647 O O . ASP B 1 47 ? -26.141 -22.359 -6.82 1 98.5 47 ASP B O 1
ATOM 1651 N N . GLY B 1 48 ? -24.203 -23 -7.625 1 97.88 48 GLY B N 1
ATOM 1652 C CA . GLY B 1 48 ? -24.234 -24.297 -6.977 1 97.88 48 GLY B CA 1
ATOM 1653 C C . GLY B 1 48 ? -25.266 -25.234 -7.57 1 97.88 48 GLY B C 1
ATOM 1654 O O . GLY B 1 48 ? -25.438 -26.359 -7.098 1 97.88 48 GLY B O 1
ATOM 1655 N N . ARG B 1 49 ? -26.031 -24.797 -8.672 1 97.44 49 ARG B N 1
ATOM 1656 C CA . ARG B 1 49 ? -27.031 -25.609 -9.359 1 97.44 49 ARG B CA 1
ATOM 1657 C C . ARG B 1 49 ? -26.562 -25.984 -10.758 1 97.44 49 ARG B C 1
ATOM 1659 O O . ARG B 1 49 ? -26.609 -27.156 -11.133 1 97.44 49 ARG B O 1
ATOM 1666 N N . THR B 1 50 ? -26.016 -25.016 -11.406 1 98.56 50 THR B N 1
ATOM 1667 C CA . THR B 1 50 ? -25.562 -25.266 -12.773 1 98.56 50 THR B CA 1
ATOM 1668 C C . THR B 1 50 ? -24.078 -24.938 -12.922 1 98.56 50 THR B C 1
ATOM 1670 O O . THR B 1 50 ? -23.406 -25.453 -13.82 1 98.56 50 THR B O 1
ATOM 1673 N N . ASN B 1 51 ? -23.594 -24.078 -12.07 1 98.69 51 ASN B N 1
ATOM 1674 C CA . ASN B 1 51 ? -22.203 -23.656 -12.219 1 98.69 51 ASN B CA 1
ATOM 1675 C C . ASN B 1 51 ? -21.562 -23.375 -10.867 1 98.69 51 ASN B C 1
ATOM 1677 O O . ASN B 1 51 ? -22.25 -23.312 -9.844 1 98.69 51 ASN B O 1
ATOM 1681 N N . PHE B 1 52 ? -20.328 -23.312 -10.773 1 98.75 52 PHE B N 1
ATOM 1682 C CA . PHE B 1 52 ? -19.453 -22.891 -9.672 1 98.75 52 PHE B CA 1
ATOM 1683 C C . PHE B 1 52 ? -18.234 -22.141 -10.195 1 98.75 52 PHE B C 1
ATOM 1685 O O . PHE B 1 52 ? -17.969 -22.141 -11.398 1 98.75 52 PHE B O 1
ATOM 1692 N N . ALA B 1 53 ? -17.516 -21.453 -9.281 1 98.81 53 ALA B N 1
ATOM 1693 C CA . ALA B 1 53 ? -16.438 -20.578 -9.75 1 98.81 53 ALA B CA 1
ATOM 1694 C C . ALA B 1 53 ? -15.078 -21.141 -9.359 1 98.81 53 ALA B C 1
ATOM 1696 O O . ALA B 1 53 ? -14.938 -21.781 -8.32 1 98.81 53 ALA B O 1
ATOM 1697 N N . LEU B 1 54 ? -14.117 -20.828 -10.188 1 98.75 54 LEU B N 1
ATOM 1698 C CA . LEU B 1 54 ? -12.719 -21.016 -9.844 1 98.75 54 LEU B CA 1
ATOM 1699 C C . LEU B 1 54 ? -12.195 -19.859 -8.992 1 98.75 54 LEU B C 1
ATOM 1701 O O . LEU B 1 54 ? -12.828 -18.812 -8.922 1 98.75 54 LEU B O 1
ATOM 1705 N N . PRO B 1 55 ? -11.008 -20.078 -8.25 1 98.56 55 PRO B N 1
ATOM 1706 C CA . PRO B 1 55 ? -10.398 -18.953 -7.551 1 98.56 55 PRO B CA 1
ATOM 1707 C C . PRO B 1 55 ? -10.055 -17.797 -8.484 1 98.56 55 PRO B C 1
ATOM 1709 O O . PRO B 1 55 ? -9.578 -18.016 -9.602 1 98.56 55 PRO B O 1
ATOM 1712 N N . ASN B 1 56 ? -10.359 -16.594 -8.062 1 98.5 56 ASN B N 1
ATOM 1713 C CA . ASN B 1 56 ? -9.938 -15.383 -8.766 1 98.5 56 ASN B CA 1
ATOM 1714 C C . ASN B 1 56 ? -8.727 -14.742 -8.102 1 98.5 56 ASN B C 1
ATOM 1716 O O . ASN B 1 56 ? -8.875 -13.992 -7.133 1 98.5 56 ASN B O 1
ATOM 1720 N N . LEU B 1 57 ? -7.539 -14.961 -8.648 1 98.25 57 LEU B N 1
ATOM 1721 C CA . LEU B 1 57 ? -6.324 -14.422 -8.047 1 98.25 57 LEU B CA 1
ATOM 1722 C C . LEU B 1 57 ? -5.867 -13.172 -8.797 1 98.25 57 LEU B C 1
ATOM 1724 O O . LEU B 1 57 ? -4.805 -12.617 -8.492 1 98.25 57 LEU B O 1
ATOM 1728 N N . GLN B 1 58 ? -6.652 -12.742 -9.773 1 97.81 58 GLN B N 1
ATOM 1729 C CA . GLN B 1 58 ? -6.262 -11.555 -10.531 1 97.81 58 GLN B CA 1
ATOM 1730 C C . GLN B 1 58 ? -6.055 -10.359 -9.609 1 97.81 58 GLN B C 1
ATOM 1732 O O . GLN B 1 58 ? -6.988 -9.914 -8.938 1 97.81 58 GLN B O 1
ATOM 1737 N N . GLY B 1 59 ? -4.777 -9.898 -9.602 1 96.81 59 GLY B N 1
ATOM 1738 C CA . GLY B 1 59 ? -4.453 -8.742 -8.781 1 96.81 59 GLY B CA 1
ATOM 1739 C C . GLY B 1 59 ? -4.438 -9.055 -7.297 1 96.81 59 GLY B C 1
ATOM 1740 O O . GLY B 1 59 ? -4.574 -8.148 -6.469 1 96.81 59 GLY B O 1
ATOM 1741 N N . ARG B 1 60 ? -4.34 -10.375 -6.98 1 97 60 ARG B N 1
ATOM 1742 C CA . ARG B 1 60 ? -4.391 -10.758 -5.574 1 97 60 ARG B CA 1
ATOM 1743 C C . ARG B 1 60 ? -3.262 -11.727 -5.23 1 97 60 ARG B C 1
ATOM 1745 O O . ARG B 1 60 ? -2.758 -12.438 -6.102 1 97 60 ARG B O 1
ATOM 1752 N N . ILE B 1 61 ? -2.861 -11.672 -3.986 1 96 61 ILE B N 1
ATOM 1753 C CA . ILE B 1 61 ? -1.867 -12.586 -3.439 1 96 61 ILE B CA 1
ATOM 1754 C C . ILE B 1 61 ? -2.559 -13.656 -2.596 1 96 61 ILE B C 1
ATOM 1756 O O . ILE B 1 61 ? -3.557 -13.375 -1.927 1 96 61 ILE B O 1
ATOM 1760 N N . PRO B 1 62 ? -2.164 -14.859 -2.703 1 96.88 62 PRO B N 1
ATOM 1761 C CA . PRO B 1 62 ? -2.76 -15.883 -1.844 1 96.88 62 PRO B CA 1
ATOM 1762 C C . PRO B 1 62 ? -2.363 -15.727 -0.377 1 96.88 62 PRO B C 1
ATOM 1764 O O . PRO B 1 62 ? -1.238 -15.312 -0.08 1 96.88 62 PRO B O 1
ATOM 1767 N N . ILE B 1 63 ? -3.26 -15.977 0.561 1 96 63 ILE B N 1
ATOM 1768 C CA . ILE B 1 63 ? -3.021 -16.078 1.997 1 96 63 ILE B CA 1
ATOM 1769 C C . ILE B 1 63 ? -3.637 -17.359 2.533 1 96 63 ILE B C 1
ATOM 1771 O O . ILE B 1 63 ? -4.691 -17.797 2.062 1 96 63 ILE B O 1
ATOM 1775 N N . HIS B 1 64 ? -2.961 -18.031 3.445 1 97 64 HIS B N 1
ATOM 1776 C CA . HIS B 1 64 ? -3.439 -19.281 4.023 1 97 64 HIS B CA 1
ATOM 1777 C C . HIS B 1 64 ? -4.539 -19.031 5.047 1 97 64 HIS B C 1
ATOM 1779 O O . HIS B 1 64 ? -4.453 -18.078 5.84 1 97 64 HIS B O 1
ATOM 1785 N N . GLN B 1 65 ? -5.539 -19.906 5.098 1 97.56 65 GLN B N 1
ATOM 1786 C CA . GLN B 1 65 ? -6.652 -19.766 6.027 1 97.56 65 GLN B CA 1
ATOM 1787 C C . GLN B 1 65 ? -6.195 -19.953 7.469 1 97.56 65 GLN B C 1
ATOM 1789 O O . GLN B 1 65 ? -5.195 -20.625 7.727 1 97.56 65 GLN B O 1
ATOM 1794 N N . GLY B 1 66 ? -6.945 -19.391 8.367 1 97.25 66 GLY B N 1
ATOM 1795 C CA . GLY B 1 66 ? -6.691 -19.516 9.797 1 97.25 66 GLY B CA 1
ATOM 1796 C C . GLY B 1 66 ? -6.215 -18.219 10.438 1 97.25 66 GLY B C 1
ATOM 1797 O O . GLY B 1 66 ? -6.367 -17.141 9.852 1 97.25 66 GLY B O 1
ATOM 1798 N N . ASN B 1 67 ? -5.82 -18.391 11.68 1 93.88 67 ASN B N 1
ATOM 1799 C CA . ASN B 1 67 ? -5.359 -17.25 12.469 1 93.88 67 ASN B CA 1
ATOM 1800 C C . ASN B 1 67 ? -4.051 -17.547 13.188 1 93.88 67 ASN B C 1
ATOM 1802 O O . ASN B 1 67 ? -3.842 -18.672 13.656 1 93.88 67 ASN B O 1
ATOM 1806 N N . SER B 1 68 ? -3.137 -16.703 13.125 1 93.06 68 SER B N 1
ATOM 1807 C CA . SER B 1 68 ? -1.924 -16.719 13.938 1 93.06 68 SER B CA 1
ATOM 1808 C C . SER B 1 68 ? -1.863 -15.508 14.859 1 93.06 68 SER B C 1
ATOM 1810 O O . SER B 1 68 ? -2.717 -14.617 14.789 1 93.06 68 SER B O 1
ATOM 1812 N N . VAL B 1 69 ? -0.984 -15.547 15.797 1 91.75 69 VAL B N 1
ATOM 1813 C CA . VAL B 1 69 ? -0.822 -14.422 16.703 1 91.75 69 VAL B CA 1
ATOM 1814 C C . VAL B 1 69 ? -0.613 -13.141 15.906 1 91.75 69 VAL B C 1
ATOM 1816 O O . VAL B 1 69 ? 0.249 -13.078 15.031 1 91.75 69 VAL B O 1
ATOM 1819 N N . GLY B 1 70 ? -1.411 -12.188 16.125 1 92.19 70 GLY B N 1
ATOM 1820 C CA . GLY B 1 70 ? -1.25 -10.883 15.508 1 92.19 70 GLY B CA 1
ATOM 1821 C C . GLY B 1 70 ? -1.972 -10.766 14.18 1 92.19 70 GLY B C 1
ATOM 1822 O O . GLY B 1 70 ? -1.887 -9.734 13.508 1 92.19 70 GLY B O 1
ATOM 1823 N N . THR B 1 71 ? -2.566 -11.828 13.711 1 93.19 71 THR B N 1
ATOM 1824 C CA . THR B 1 71 ? -3.262 -11.758 12.43 1 93.19 71 THR B CA 1
ATOM 1825 C C . THR B 1 71 ? -4.754 -12.023 12.609 1 93.19 71 THR B C 1
ATOM 1827 O O . THR B 1 71 ? -5.172 -12.609 13.609 1 93.19 71 THR B O 1
ATOM 1830 N N . SER B 1 72 ? -5.605 -11.508 11.719 1 95 72 SER B N 1
ATOM 1831 C CA . SER B 1 72 ? -7.031 -11.805 11.656 1 95 72 SER B CA 1
ATOM 1832 C C . SER B 1 72 ? -7.277 -13.266 11.297 1 95 72 SER B C 1
ATOM 1834 O O . SER B 1 72 ? -6.344 -13.992 10.945 1 95 72 SER B O 1
ATOM 1836 N N . ASN B 1 73 ? -8.57 -13.625 11.508 1 96.94 73 ASN B N 1
ATOM 1837 C CA . ASN B 1 73 ? -8.984 -14.938 11.023 1 96.94 73 ASN B CA 1
ATOM 1838 C C . ASN B 1 73 ? -9.398 -14.883 9.555 1 96.94 73 ASN B C 1
ATOM 1840 O O . ASN B 1 73 ? -10.312 -14.133 9.188 1 96.94 73 ASN B O 1
ATOM 1844 N N . TYR B 1 74 ? -8.688 -15.68 8.766 1 97 74 TYR B N 1
ATOM 1845 C CA . TYR B 1 74 ? -8.984 -15.742 7.336 1 97 74 TYR B CA 1
ATOM 1846 C C . TYR B 1 74 ? -9.711 -17.031 6.988 1 97 74 TYR B C 1
ATOM 1848 O O . TYR B 1 74 ? -9.352 -18.109 7.469 1 97 74 TYR B O 1
ATOM 1856 N N . VAL B 1 75 ? -10.719 -16.922 6.148 1 97.62 75 VAL B N 1
ATOM 1857 C CA . VAL B 1 75 ? -11.531 -18.047 5.727 1 97.62 75 VAL B CA 1
ATOM 1858 C C . VAL B 1 75 ? -11.328 -18.312 4.234 1 97.62 75 VAL B C 1
ATOM 1860 O O . VAL B 1 75 ? -11.297 -17.359 3.436 1 97.62 75 VAL B O 1
ATOM 1863 N N . VAL B 1 76 ? -11.109 -19.625 3.848 1 97.75 76 VAL B N 1
ATOM 1864 C CA . VAL B 1 76 ? -10.898 -19.984 2.451 1 97.75 76 VAL B CA 1
ATOM 1865 C C . VAL B 1 76 ? -12.008 -19.391 1.587 1 97.75 76 VAL B C 1
ATOM 1867 O O . VAL B 1 76 ? -13.188 -19.453 1.949 1 97.75 76 VAL B O 1
ATOM 1870 N N . GLY B 1 77 ? -11.617 -18.812 0.491 1 97.44 77 GLY B N 1
ATOM 1871 C CA . GLY B 1 77 ? -12.562 -18.219 -0.443 1 97.44 77 GLY B CA 1
ATOM 1872 C C . GLY B 1 77 ? -12.812 -16.75 -0.187 1 97.44 77 GLY B C 1
ATOM 1873 O O . GLY B 1 77 ? -13.359 -16.047 -1.043 1 97.44 77 GLY B O 1
ATOM 1874 N N . GLN B 1 78 ? -12.445 -16.297 1.016 1 96.31 78 GLN B N 1
ATOM 1875 C CA . GLN B 1 78 ? -12.609 -14.891 1.361 1 96.31 78 GLN B CA 1
ATOM 1876 C C . GLN B 1 78 ? -11.648 -14.016 0.568 1 96.31 78 GLN B C 1
ATOM 1878 O O . GLN B 1 78 ? -10.484 -14.375 0.384 1 96.31 78 GLN B O 1
ATOM 1883 N N . SER B 1 79 ? -12.164 -12.953 -0.005 1 95.88 79 SER B N 1
ATOM 1884 C CA . SER B 1 79 ? -11.328 -11.984 -0.707 1 95.88 79 SER B CA 1
ATOM 1885 C C . SER B 1 79 ? -11.516 -10.578 -0.143 1 95.88 79 SER B C 1
ATOM 1887 O O . SER B 1 79 ? -12.648 -10.156 0.124 1 95.88 79 SER B O 1
ATOM 1889 N N . SER B 1 80 ? -10.414 -9.898 0.139 1 95.06 80 SER B N 1
ATOM 1890 C CA . SER B 1 80 ? -10.445 -8.539 0.662 1 95.06 80 SER B CA 1
ATOM 1891 C C . SER B 1 80 ? -9.141 -7.805 0.378 1 95.06 80 SER B C 1
ATOM 1893 O O . SER B 1 80 ? -8.375 -8.203 -0.506 1 95.06 80 SER B O 1
ATOM 1895 N N . GLY B 1 81 ? -8.953 -6.641 1.025 1 94.62 81 GLY B N 1
ATOM 1896 C CA . GLY B 1 81 ? -7.777 -5.805 0.863 1 94.62 81 GLY B CA 1
ATOM 1897 C C . GLY B 1 81 ? -7.996 -4.641 -0.084 1 94.62 81 GLY B C 1
ATOM 1898 O O . GLY B 1 81 ? -9.039 -4.547 -0.731 1 94.62 81 GLY B O 1
ATOM 1899 N N . VAL B 1 82 ? -7.012 -3.697 -0.099 1 96.06 82 VAL B N 1
ATOM 1900 C CA . VAL B 1 82 ? -7.066 -2.512 -0.948 1 96.06 82 VAL B CA 1
ATOM 1901 C C . VAL B 1 82 ? -5.676 -2.203 -1.5 1 96.06 82 VAL B C 1
ATOM 1903 O O . VAL B 1 82 ? -4.668 -2.584 -0.902 1 96.06 82 VAL B O 1
ATOM 1906 N N . GLU B 1 83 ? -5.602 -1.562 -2.664 1 97.25 83 GLU B N 1
ATOM 1907 C CA . GLU B 1 83 ? -4.332 -1.159 -3.264 1 97.25 83 GLU B CA 1
ATOM 1908 C C . GLU B 1 83 ? -3.922 0.235 -2.799 1 97.25 83 GLU B C 1
ATOM 1910 O O . GLU B 1 83 ? -2.742 0.588 -2.848 1 97.25 83 GLU B O 1
ATOM 1915 N N . ASN B 1 84 ? -4.922 1.046 -2.449 1 97.19 84 ASN B N 1
ATOM 1916 C CA . ASN B 1 84 ? -4.715 2.426 -2.021 1 97.19 84 ASN B CA 1
ATOM 1917 C C . ASN B 1 84 ? -5.539 2.754 -0.78 1 97.19 84 ASN B C 1
ATOM 1919 O O . ASN B 1 84 ? -6.641 2.227 -0.601 1 97.19 84 ASN B O 1
ATOM 1923 N N . ILE B 1 85 ? -4.957 3.639 0.026 1 97.19 85 ILE B N 1
ATOM 1924 C CA . ILE B 1 85 ? -5.723 4.156 1.156 1 97.19 85 ILE B CA 1
ATOM 1925 C C . ILE B 1 85 ? -5.73 5.68 1.116 1 97.19 85 ILE B C 1
ATOM 1927 O O . ILE B 1 85 ? -4.766 6.305 0.67 1 97.19 85 ILE B O 1
ATOM 1931 N N . THR B 1 86 ? -6.824 6.242 1.483 1 97.44 86 THR B N 1
ATOM 1932 C CA . THR B 1 86 ? -6.969 7.668 1.757 1 97.44 86 THR B CA 1
ATOM 1933 C C . THR B 1 86 ? -6.965 7.93 3.26 1 97.44 86 THR B C 1
ATOM 1935 O O . THR B 1 86 ? -7.773 7.359 3.998 1 97.44 86 THR B O 1
ATOM 1938 N N . LEU B 1 87 ? -6.02 8.758 3.674 1 97.12 87 LEU B N 1
ATOM 1939 C CA . LEU B 1 87 ? -5.926 9.055 5.098 1 97.12 87 LEU B CA 1
ATOM 1940 C C . LEU B 1 87 ? -7.078 9.953 5.543 1 97.12 87 LEU B C 1
ATOM 1942 O O . LEU B 1 87 ? -7.469 10.867 4.816 1 97.12 87 LEU B O 1
ATOM 1946 N N . LEU B 1 88 ? -7.559 9.633 6.688 1 96.62 88 LEU B N 1
ATOM 1947 C CA . LEU B 1 88 ? -8.547 10.461 7.367 1 96.62 88 LEU B CA 1
ATOM 1948 C C . LEU B 1 88 ? -7.91 11.258 8.5 1 96.62 88 LEU B C 1
ATOM 1950 O O . LEU B 1 88 ? -6.82 10.914 8.969 1 96.62 88 LEU B O 1
ATOM 1954 N N . VAL B 1 89 ? -8.586 12.367 8.945 1 95.12 89 VAL B N 1
ATOM 1955 C CA . VAL B 1 89 ? -8.078 13.188 10.039 1 95.12 89 VAL B CA 1
ATOM 1956 C C . VAL B 1 89 ? -7.797 12.32 11.258 1 95.12 89 VAL B C 1
ATOM 1958 O O . VAL B 1 89 ? -6.781 12.5 11.938 1 95.12 89 VAL B O 1
ATOM 1961 N N . ASN B 1 90 ? -8.664 11.289 11.547 1 96.25 90 ASN B N 1
ATOM 1962 C CA . ASN B 1 90 ? -8.516 10.43 12.719 1 96.25 90 ASN B CA 1
ATOM 1963 C C . ASN B 1 90 ? -7.301 9.523 12.594 1 96.25 90 ASN B C 1
ATOM 1965 O O . ASN B 1 90 ? -6.883 8.906 13.578 1 96.25 90 ASN B O 1
ATOM 1969 N N . ASN B 1 91 ? -6.672 9.422 11.453 1 95.81 91 ASN B N 1
ATOM 1970 C CA . ASN B 1 91 ? -5.445 8.656 11.273 1 95.81 91 ASN B CA 1
ATOM 1971 C C . ASN B 1 91 ? -4.211 9.469 11.656 1 95.81 91 ASN B C 1
ATOM 1973 O O . ASN B 1 91 ? -3.133 8.906 11.859 1 95.81 91 ASN B O 1
ATOM 1977 N N . LEU B 1 92 ? -4.352 10.773 11.625 1 93.44 92 LEU B N 1
ATOM 1978 C CA . LEU B 1 92 ? -3.199 11.609 11.93 1 93.44 92 LEU B CA 1
ATOM 1979 C C . LEU B 1 92 ? -2.848 11.531 13.414 1 93.44 92 LEU B C 1
ATOM 1981 O O . LEU B 1 92 ? -3.736 11.547 14.266 1 93.44 92 LEU B O 1
ATOM 1985 N N . PRO B 1 93 ? -1.491 11.398 13.734 1 92.38 93 PRO B N 1
ATOM 1986 C CA . PRO B 1 93 ? -1.144 11.594 15.141 1 92.38 93 PRO B CA 1
ATOM 1987 C C . PRO B 1 93 ? -1.542 12.969 15.664 1 92.38 93 PRO B C 1
ATOM 1989 O O . PRO B 1 93 ? -1.508 13.953 14.914 1 92.38 93 PRO B O 1
ATOM 1992 N N . ALA B 1 94 ? -1.886 12.883 16.938 1 91.56 94 ALA B N 1
ATOM 1993 C CA . ALA B 1 94 ? -2.084 14.188 17.562 1 91.56 94 ALA B CA 1
ATOM 1994 C C . ALA B 1 94 ? -0.84 15.062 17.422 1 91.56 94 ALA B C 1
ATOM 1996 O O . ALA B 1 94 ? 0.275 14.617 17.703 1 91.56 94 ALA B O 1
ATOM 1997 N N . HIS B 1 95 ? -1.035 16.203 16.875 1 91.31 95 HIS B N 1
ATOM 1998 C CA . HIS B 1 95 ? 0.076 17.141 16.688 1 91.31 95 HIS B CA 1
ATOM 1999 C C . HIS B 1 95 ? -0.386 18.578 16.828 1 91.31 95 HIS B C 1
ATOM 2001 O O . HIS B 1 95 ? -1.589 18.859 16.844 1 91.31 95 HIS B O 1
ATOM 2007 N N . SER B 1 96 ? 0.532 19.422 17.125 1 87.88 96 SER B N 1
ATOM 2008 C CA . SER B 1 96 ? 0.285 20.859 17.219 1 87.88 96 SER B CA 1
ATOM 2009 C C . SER B 1 96 ? 1.301 21.656 16.406 1 87.88 96 SER B C 1
ATOM 2011 O O . SER B 1 96 ? 2.312 21.109 15.961 1 87.88 96 SER B O 1
ATOM 2013 N N . HIS B 1 97 ? 0.942 22.891 16.141 1 88.88 97 HIS B N 1
ATOM 2014 C CA . HIS B 1 97 ? 1.845 23.875 15.547 1 88.88 97 HIS B CA 1
ATOM 2015 C C . HIS B 1 97 ? 2.098 25.047 16.5 1 88.88 97 HIS B C 1
ATOM 2017 O O . HIS B 1 97 ? 1.217 25.406 17.281 1 88.88 97 HIS B O 1
ATOM 2023 N N . THR B 1 98 ? 3.291 25.375 16.422 1 87.94 98 THR B N 1
ATOM 2024 C CA . THR B 1 98 ? 3.631 26.562 17.219 1 87.94 98 THR B CA 1
ATOM 2025 C C . THR B 1 98 ? 3.504 27.828 16.375 1 87.94 98 THR B C 1
ATOM 2027 O O . THR B 1 98 ? 3.785 27.812 15.172 1 87.94 98 THR B O 1
ATOM 2030 N N . ALA B 1 99 ? 3.01 28.891 17.109 1 91.38 99 ALA B N 1
ATOM 2031 C CA . ALA B 1 99 ? 3.025 30.219 16.5 1 91.38 99 ALA B CA 1
ATOM 2032 C C . ALA B 1 99 ? 4.367 30.906 16.719 1 91.38 99 ALA B C 1
ATOM 2034 O O . ALA B 1 99 ? 4.816 31.047 17.859 1 91.38 99 ALA B O 1
ATOM 2035 N N . ASN B 1 100 ? 4.984 31.281 15.586 1 93.38 100 ASN B N 1
ATOM 2036 C CA . ASN B 1 100 ? 6.203 32.062 15.68 1 93.38 100 ASN B CA 1
ATOM 2037 C C . ASN B 1 100 ? 5.895 33.562 15.883 1 93.38 100 ASN B C 1
ATOM 2039 O O . ASN B 1 100 ? 4.965 34.094 15.281 1 93.38 100 ASN B O 1
ATOM 2043 N N . CYS B 1 101 ? 6.672 34.156 16.844 1 95.56 101 CYS B N 1
ATOM 2044 C CA . CYS B 1 101 ? 6.402 35.562 17.156 1 95.56 101 CYS B CA 1
ATOM 2045 C C . CYS B 1 101 ? 7.699 36.344 17.375 1 95.56 101 CYS B C 1
ATOM 2047 O O . CYS B 1 101 ? 8.781 35.75 17.359 1 95.56 101 CYS B O 1
ATOM 2049 N N . SER B 1 102 ? 7.559 37.625 17.359 1 96.06 102 SER B N 1
ATOM 2050 C CA . SER B 1 102 ? 8.633 38.531 17.75 1 96.06 102 SER B CA 1
ATOM 2051 C C . SER B 1 102 ? 8.391 39.094 19.141 1 96.06 102 SER B C 1
ATOM 2053 O O . SER B 1 102 ? 7.289 39.562 19.453 1 96.06 102 SER B O 1
ATOM 2055 N N . THR B 1 103 ? 9.469 39.125 20.016 1 94.75 103 THR B N 1
ATOM 2056 C CA . THR B 1 103 ? 9.352 39.719 21.344 1 94.75 103 THR B CA 1
ATOM 2057 C C . THR B 1 103 ? 9.727 41.219 21.312 1 94.75 103 THR B C 1
ATOM 2059 O O . THR B 1 103 ? 9.836 41.844 22.359 1 94.75 103 THR B O 1
ATOM 2062 N N . MET B 1 104 ? 9.992 41.719 20.141 1 94.88 104 MET B N 1
ATOM 2063 C CA . MET B 1 104 ? 10.281 43.125 19.953 1 94.88 104 MET B CA 1
ATOM 2064 C C . MET B 1 104 ? 9.008 43.906 19.672 1 94.88 104 MET B C 1
ATOM 2066 O O . MET B 1 104 ? 8 43.344 19.25 1 94.88 104 MET B O 1
ATOM 2070 N N . LEU B 1 105 ? 9.062 45.344 19.859 1 95.31 105 LEU B N 1
ATOM 2071 C CA . LEU B 1 105 ? 7.938 46.188 19.484 1 95.31 105 LEU B CA 1
ATOM 2072 C C . LEU B 1 105 ? 7.586 46.031 18.016 1 95.31 105 LEU B C 1
ATOM 2074 O O . LEU B 1 105 ? 8.477 46 17.156 1 95.31 105 LEU B O 1
ATOM 2078 N N . GLY B 1 106 ? 6.238 45.875 17.781 1 94.62 106 GLY B N 1
ATOM 2079 C CA . GLY B 1 106 ? 5.785 45.844 16.391 1 94.62 106 GLY B CA 1
ATOM 2080 C C . GLY B 1 106 ? 6.211 47.031 15.586 1 94.62 106 GLY B C 1
ATOM 2081 O O . GLY B 1 106 ? 6.207 48.156 16.094 1 94.62 106 GLY B O 1
ATOM 2082 N N . THR B 1 107 ? 6.582 46.75 14.336 1 94.06 107 THR B N 1
ATOM 2083 C CA . THR B 1 107 ? 7.02 47.844 13.461 1 94.06 107 THR B CA 1
ATOM 2084 C C . THR B 1 107 ? 6.055 48 12.297 1 94.06 107 THR B C 1
ATOM 2086 O O . THR B 1 107 ? 6.254 48.875 11.438 1 94.06 107 THR B O 1
ATOM 2089 N N . SER B 1 108 ? 5.043 47.188 12.211 1 93.25 108 SER B N 1
ATOM 2090 C CA . SER B 1 108 ? 4.004 47.25 11.188 1 93.25 108 SER B CA 1
ATOM 2091 C C . SER B 1 108 ? 2.619 47.031 11.781 1 93.25 108 SER B C 1
ATOM 2093 O O . SER B 1 108 ? 2.443 46.156 12.641 1 93.25 108 SER B O 1
ATOM 2095 N N . SER B 1 109 ? 1.62 47.75 11.359 1 90.44 109 SER B N 1
ATOM 2096 C CA . SER B 1 109 ? 0.241 47.531 11.781 1 90.44 109 SER B CA 1
ATOM 2097 C C . SER B 1 109 ? -0.442 46.5 10.883 1 90.44 109 SER B C 1
ATOM 2099 O O . SER B 1 109 ? -1.534 46.031 11.195 1 90.44 109 SER B O 1
ATOM 2101 N N . ASP B 1 110 ? 0.145 46.156 9.773 1 92.44 110 ASP B N 1
ATOM 2102 C CA . ASP B 1 110 ? -0.389 45.219 8.789 1 92.44 110 ASP B CA 1
ATOM 2103 C C . ASP B 1 110 ? 0.023 43.781 9.125 1 92.44 110 ASP B C 1
ATOM 2105 O O . ASP B 1 110 ? 1.214 43.469 9.148 1 92.44 110 ASP B O 1
ATOM 2109 N N . PRO B 1 111 ? -0.96 42.938 9.422 1 93 111 PRO B N 1
ATOM 2110 C CA . PRO B 1 111 ? -0.579 41.562 9.703 1 93 111 PRO B CA 1
ATOM 2111 C C . PRO B 1 111 ? -0.147 40.812 8.453 1 93 111 PRO B C 1
ATOM 2113 O O . PRO B 1 111 ? 0.446 39.719 8.555 1 93 111 PRO B O 1
ATOM 2116 N N . ALA B 1 112 ? -0.51 41.25 7.176 1 94.69 112 ALA B N 1
ATOM 2117 C CA . ALA B 1 112 ? -0.201 40.531 5.938 1 94.69 112 ALA B CA 1
ATOM 2118 C C . ALA B 1 112 ? 1.298 40.281 5.812 1 94.69 112 ALA B C 1
ATOM 2120 O O . ALA B 1 112 ? 2.1 41.219 5.863 1 94.69 112 ALA B O 1
ATOM 2121 N N . ASN B 1 113 ? 1.69 38.969 5.73 1 95.94 113 ASN B N 1
ATOM 2122 C CA . ASN B 1 113 ? 3.064 38.5 5.562 1 95.94 113 ASN B CA 1
ATOM 2123 C C . ASN B 1 113 ? 3.934 38.906 6.758 1 95.94 113 ASN B C 1
ATOM 2125 O O . ASN B 1 113 ? 5.145 39.094 6.613 1 95.94 113 ASN B O 1
ATOM 2129 N N . ASN B 1 114 ? 3.377 39.188 7.844 1 96 114 ASN B N 1
ATOM 2130 C CA . ASN B 1 114 ? 4.129 39.531 9.039 1 96 114 ASN B CA 1
ATOM 2131 C C . ASN B 1 114 ? 3.854 38.562 10.188 1 96 114 ASN B C 1
ATOM 2133 O O . ASN B 1 114 ? 3.098 37.594 10.023 1 96 114 ASN B O 1
ATOM 2137 N N . PHE B 1 115 ? 4.598 38.781 11.344 1 96.12 115 PHE B N 1
ATOM 2138 C CA . PHE B 1 115 ? 4.492 38 12.547 1 96.12 115 PHE B CA 1
ATOM 2139 C C . PHE B 1 115 ? 3.811 38.781 13.664 1 96.12 115 PHE B C 1
ATOM 2141 O O . PHE B 1 115 ? 3.824 40 13.664 1 96.12 115 PHE B O 1
ATOM 2148 N N . TRP B 1 116 ? 3.244 38.031 14.602 1 93.56 116 TRP B N 1
ATOM 2149 C CA . TRP B 1 116 ? 2.812 38.688 15.844 1 93.56 116 TRP B CA 1
ATOM 2150 C C . TRP B 1 116 ? 3.994 39.312 16.578 1 93.56 116 TRP B C 1
ATOM 2152 O O . TRP B 1 116 ? 5.102 38.75 16.562 1 93.56 116 TRP B O 1
ATOM 2162 N N . ALA B 1 117 ? 3.779 40.438 17.188 1 96.06 117 ALA B N 1
ATOM 2163 C CA . ALA B 1 117 ? 4.809 41.156 17.922 1 96.06 117 ALA B CA 1
ATOM 2164 C C . ALA B 1 117 ? 4.215 41.875 19.141 1 96.06 117 ALA B C 1
ATOM 2166 O O . ALA B 1 117 ? 3.016 41.781 19.391 1 96.06 117 ALA B O 1
ATOM 2167 N N . GLU B 1 118 ? 5.152 42.5 19.906 1 94.62 118 GLU B N 1
ATOM 2168 C CA . GLU B 1 118 ? 4.656 43.312 21.016 1 94.62 118 GLU B CA 1
ATOM 2169 C C . GLU B 1 118 ? 3.82 44.5 20.5 1 94.62 118 GLU B C 1
ATOM 2171 O O . GLU B 1 118 ? 4.309 45.312 19.719 1 94.62 118 GLU B O 1
ATOM 2176 N N . ALA B 1 119 ? 2.547 44.562 20.891 1 91.25 119 ALA B N 1
ATOM 2177 C CA . ALA B 1 119 ? 1.684 45.688 20.547 1 91.25 119 ALA B CA 1
ATOM 2178 C C . ALA B 1 119 ? 2.188 46.969 21.188 1 91.25 119 ALA B C 1
ATOM 2180 O O . ALA B 1 119 ? 2.82 46.938 22.234 1 91.25 119 ALA B O 1
ATOM 2181 N N . ASN B 1 120 ? 1.885 48.094 20.469 1 91.44 120 ASN B N 1
ATOM 2182 C CA . ASN B 1 120 ? 2.344 49.375 21.016 1 91.44 120 ASN B CA 1
ATOM 2183 C C . ASN B 1 120 ? 1.454 50.531 20.547 1 91.44 120 ASN B C 1
ATOM 2185 O O . ASN B 1 120 ? 0.597 50.344 19.688 1 91.44 120 ASN B O 1
ATOM 2189 N N . THR B 1 121 ? 1.61 51.688 21.188 1 87.38 121 THR B N 1
ATOM 2190 C CA . THR B 1 121 ? 0.746 52.844 20.969 1 87.38 121 THR B CA 1
ATOM 2191 C C . THR B 1 121 ? 1.024 53.469 19.625 1 87.38 121 THR B C 1
ATOM 2193 O O . THR B 1 121 ? 0.268 54.344 19.172 1 87.38 121 THR B O 1
ATOM 2196 N N . GLY B 1 122 ? 2.008 53.031 18.938 1 86.44 122 GLY B N 1
ATOM 2197 C CA . GLY B 1 122 ? 2.432 53.719 17.734 1 86.44 122 GLY B CA 1
ATOM 2198 C C . GLY B 1 122 ? 3.059 55.062 18 1 86.44 122 GLY B C 1
ATOM 2199 O O . GLY B 1 122 ? 3.361 55.406 19.156 1 86.44 122 GLY B O 1
ATOM 2200 N N . GLY B 1 123 ? 3.359 55.844 16.938 1 85.62 123 GLY B N 1
ATOM 2201 C CA . GLY B 1 123 ? 3.879 57.188 17.047 1 85.62 123 GLY B CA 1
ATOM 2202 C C . GLY B 1 123 ? 5.391 57.25 17.188 1 85.62 123 GLY B C 1
ATOM 2203 O O . GLY B 1 123 ? 6.074 56.281 16.891 1 85.62 123 GLY B O 1
ATOM 2204 N N . LYS B 1 124 ? 5.93 58.469 17.641 1 90.25 124 LYS B N 1
ATOM 2205 C CA . LYS B 1 124 ? 7.367 58.719 17.688 1 90.25 124 LYS B CA 1
ATOM 2206 C C . LYS B 1 124 ? 8.008 58.031 18.875 1 90.25 124 LYS B C 1
ATOM 2208 O O . LYS B 1 124 ? 9.188 57.688 18.844 1 90.25 124 LYS B O 1
ATOM 2213 N N . LYS B 1 125 ? 7.359 57.844 19.984 1 92.56 125 LYS B N 1
ATOM 2214 C CA . LYS B 1 125 ? 7.805 57.125 21.188 1 92.56 125 LYS B CA 1
ATOM 2215 C C . LYS B 1 125 ? 6.836 56.031 21.562 1 92.56 125 LYS B C 1
ATOM 2217 O O . LYS B 1 125 ? 6.109 56.125 22.547 1 92.56 125 LYS B O 1
ATOM 2222 N N . PRO B 1 126 ? 6.863 55 20.75 1 89.06 126 PRO B N 1
ATOM 2223 C CA . PRO B 1 126 ? 5.891 53.938 21 1 89.06 126 PRO B CA 1
ATOM 2224 C C . PRO B 1 126 ? 6.09 53.25 22.359 1 89.06 126 PRO B C 1
ATOM 2226 O O . PRO B 1 126 ? 7.227 53.031 22.781 1 89.06 126 PRO B O 1
ATOM 2229 N N . THR B 1 127 ? 4.926 53.031 23.125 1 90.56 127 THR B N 1
ATOM 2230 C CA . THR B 1 127 ? 4.918 52.312 24.391 1 90.56 127 THR B CA 1
ATOM 2231 C C . THR B 1 127 ? 4.164 51 24.281 1 90.56 127 THR B C 1
ATOM 2233 O O . THR B 1 127 ? 3.076 50.938 23.688 1 90.56 127 THR B O 1
ATOM 2236 N N . ALA B 1 128 ? 4.754 49.969 24.875 1 92.81 128 ALA B N 1
ATOM 2237 C CA . ALA B 1 128 ? 4.141 48.656 24.844 1 92.81 128 ALA B CA 1
ATOM 2238 C C . ALA B 1 128 ? 2.758 48.688 25.484 1 92.81 128 ALA B C 1
ATOM 2240 O O . ALA B 1 128 ? 2.551 49.312 26.516 1 92.81 128 ALA B O 1
ATOM 2241 N N . THR B 1 129 ? 1.795 48.031 24.797 1 93.62 129 THR B N 1
ATOM 2242 C CA . THR B 1 129 ? 0.439 47.875 25.312 1 93.62 129 THR B CA 1
ATOM 2243 C C . THR B 1 129 ? 0.08 46.406 25.469 1 93.62 129 THR B C 1
ATOM 2245 O O . THR B 1 129 ? 0.511 45.562 24.672 1 93.62 129 THR B O 1
ATOM 2248 N N . PRO B 1 130 ? -0.701 46 26.484 1 95.19 130 PRO B N 1
ATOM 2249 C CA . PRO B 1 130 ? -1.042 44.594 26.688 1 95.19 130 PRO B CA 1
ATOM 2250 C C . PRO B 1 130 ? -2.016 44.094 25.625 1 95.19 130 PRO B C 1
ATOM 2252 O O . PRO B 1 130 ? -3.039 44.719 25.359 1 95.19 130 PRO B O 1
ATOM 2255 N N . ALA B 1 131 ? -1.716 43 24.984 1 96 131 ALA B N 1
ATOM 2256 C CA . ALA B 1 131 ? -2.57 42.406 23.969 1 96 131 ALA B CA 1
ATOM 2257 C C . ALA B 1 131 ? -2.588 40.875 24.125 1 96 131 ALA B C 1
ATOM 2259 O O . ALA B 1 131 ? -3.184 40.156 23.312 1 96 131 ALA B O 1
ATOM 2260 N N . TYR B 1 132 ? -1.919 40.281 25.156 1 96.38 132 TYR B N 1
ATOM 2261 C CA . TYR B 1 132 ? -1.761 38.844 25.359 1 96.38 132 TYR B CA 1
ATOM 2262 C C . TYR B 1 132 ? -2.09 38.438 26.797 1 96.38 132 TYR B C 1
ATOM 2264 O O . TYR B 1 132 ? -2.088 39.312 27.703 1 96.38 132 TYR B O 1
ATOM 2272 N N . ALA B 1 133 ? -2.395 37.156 26.891 1 96.31 133 ALA B N 1
ATOM 2273 C CA . ALA B 1 133 ? -2.723 36.625 28.203 1 96.31 133 ALA B CA 1
ATOM 2274 C C . ALA B 1 133 ? -2.029 35.281 28.438 1 96.31 133 ALA B C 1
ATOM 2276 O O . ALA B 1 133 ? -1.67 34.594 27.484 1 96.31 133 ALA B O 1
ATOM 2277 N N . THR B 1 134 ? -1.862 34.844 29.656 1 95.19 134 THR B N 1
ATOM 2278 C CA . THR B 1 134 ? -1.093 33.656 30.031 1 95.19 134 THR B CA 1
ATOM 2279 C C . THR B 1 134 ? -1.94 32.406 29.906 1 95.19 134 THR B C 1
ATOM 2281 O O . THR B 1 134 ? -1.418 31.281 29.969 1 95.19 134 THR B O 1
ATOM 2284 N N . SER B 1 135 ? -3.273 32.531 29.781 1 95.5 135 SER B N 1
ATOM 2285 C CA . SER B 1 135 ? -4.152 31.391 29.641 1 95.5 135 SER B CA 1
ATOM 2286 C C . SER B 1 135 ? -5.219 31.625 28.594 1 95.5 135 SER B C 1
ATOM 2288 O O . SER B 1 135 ? -5.621 32.781 28.344 1 95.5 135 SER B O 1
ATOM 2290 N N . ALA B 1 136 ? -5.645 30.531 28 1 94.12 136 ALA B N 1
ATOM 2291 C CA . ALA B 1 136 ? -6.723 30.562 27.016 1 94.12 136 ALA B CA 1
ATOM 2292 C C . ALA B 1 136 ? -8.047 30.141 27.641 1 94.12 136 ALA B C 1
ATOM 2294 O O . ALA B 1 136 ? -8.062 29.375 28.609 1 94.12 136 ALA B O 1
ATOM 2295 N N . ASN B 1 137 ? -9.18 30.688 27.078 1 95.75 137 ASN B N 1
ATOM 2296 C CA . ASN B 1 137 ? -10.492 30.25 27.547 1 95.75 137 ASN B CA 1
ATOM 2297 C C . ASN B 1 137 ? -11.508 30.203 26.406 1 95.75 137 ASN B C 1
ATOM 2299 O O . ASN B 1 137 ? -12.703 30.016 26.641 1 95.75 137 ASN B O 1
ATOM 2303 N N . ALA B 1 138 ? -11.094 30.438 25.156 1 95.38 138 ALA B N 1
ATOM 2304 C CA . ALA B 1 138 ? -11.984 30.406 24 1 95.38 138 ALA B CA 1
ATOM 2305 C C . ALA B 1 138 ? -11.227 30.031 22.734 1 95.38 138 ALA B C 1
ATOM 2307 O O . ALA B 1 138 ? -10 29.875 22.766 1 95.38 138 ALA B O 1
ATOM 2308 N N . LEU B 1 139 ? -12.055 29.828 21.656 1 92.56 139 LEU B N 1
ATOM 2309 C CA . LEU B 1 139 ? -11.5 29.547 20.328 1 92.56 139 LEU B CA 1
ATOM 2310 C C . LEU B 1 139 ? -11.641 30.766 19.406 1 92.56 139 LEU B C 1
ATOM 2312 O O . LEU B 1 139 ? -12.648 31.469 19.469 1 92.56 139 LEU B O 1
ATOM 2316 N N . MET B 1 140 ? -10.547 30.969 18.641 1 92.81 140 MET B N 1
ATOM 2317 C CA . MET B 1 140 ? -10.695 31.922 17.531 1 92.81 140 MET B CA 1
ATOM 2318 C C . MET B 1 140 ? -11.531 31.312 16.406 1 92.81 140 MET B C 1
ATOM 2320 O O . MET B 1 140 ? -12.008 30.188 16.516 1 92.81 140 MET B O 1
ATOM 2324 N N . ALA B 1 141 ? -11.781 32.219 15.312 1 90.88 141 ALA B N 1
ATOM 2325 C CA . ALA B 1 141 ? -12.508 31.734 14.141 1 90.88 141 ALA B CA 1
ATOM 2326 C C . ALA B 1 141 ? -11.859 30.453 13.586 1 90.88 141 ALA B C 1
ATOM 2328 O O . ALA B 1 141 ? -10.633 30.375 13.484 1 90.88 141 ALA B O 1
ATOM 2329 N N . PRO B 1 142 ? -12.688 29.453 13.18 1 86.94 142 PRO B N 1
ATOM 2330 C CA . PRO B 1 142 ? -12.141 28.188 12.672 1 86.94 142 PRO B CA 1
ATOM 2331 C C . PRO B 1 142 ? -11.266 28.375 11.438 1 86.94 142 PRO B C 1
ATOM 2333 O O . PRO B 1 142 ? -10.43 27.531 11.141 1 86.94 142 PRO B O 1
ATOM 2336 N N . THR B 1 143 ? -11.43 29.5 10.766 1 86.81 143 THR B N 1
ATOM 2337 C CA . THR B 1 143 ? -10.68 29.734 9.539 1 86.81 143 THR B CA 1
ATOM 2338 C C . THR B 1 143 ? -9.484 30.641 9.805 1 86.81 143 THR B C 1
ATOM 2340 O O . THR B 1 143 ? -8.82 31.094 8.867 1 86.81 143 THR B O 1
ATOM 2343 N N . ALA B 1 144 ? -9.289 30.953 11.109 1 88.25 144 ALA B N 1
ATOM 2344 C CA . ALA B 1 144 ? -8.148 31.797 11.438 1 88.25 144 ALA B CA 1
ATOM 2345 C C . ALA B 1 144 ? -6.832 31.109 11.07 1 88.25 144 ALA B C 1
ATOM 2347 O O . ALA B 1 144 ? -5.844 31.781 10.766 1 88.25 144 ALA B O 1
ATOM 2348 N N . ILE B 1 145 ? -6.809 29.891 11.234 1 87.44 145 ILE B N 1
ATOM 2349 C CA . ILE B 1 145 ? -5.707 29.094 10.711 1 87.44 145 ILE B CA 1
ATOM 2350 C C . ILE B 1 145 ? -6.184 28.297 9.5 1 87.44 145 ILE B C 1
ATOM 2352 O O . ILE B 1 145 ? -7.141 27.516 9.594 1 87.44 145 ILE B O 1
ATOM 2356 N N . GLY B 1 146 ? -5.555 28.422 8.383 1 85.75 146 GLY B N 1
ATOM 2357 C CA . GLY B 1 146 ? -5.988 27.812 7.133 1 85.75 146 GLY B CA 1
ATOM 2358 C C . GLY B 1 146 ? -5.816 26.312 7.105 1 85.75 146 GLY B C 1
ATOM 2359 O O . GLY B 1 146 ? -4.98 25.766 7.828 1 85.75 146 GLY B O 1
ATOM 2360 N N . PRO B 1 147 ? -6.613 25.719 6.258 1 87.38 147 PRO B N 1
ATOM 2361 C CA . PRO B 1 147 ? -6.516 24.266 6.129 1 87.38 147 PRO B CA 1
ATOM 2362 C C . PRO B 1 147 ? -5.293 23.828 5.328 1 87.38 147 PRO B C 1
ATOM 2364 O O . PRO B 1 147 ? -4.738 24.609 4.555 1 87.38 147 PRO B O 1
ATOM 2367 N N . THR B 1 148 ? -4.809 22.625 5.621 1 89.31 148 THR B N 1
ATOM 2368 C CA . THR B 1 148 ? -3.742 22 4.848 1 89.31 148 THR B CA 1
ATOM 2369 C C . THR B 1 148 ? -4.113 20.578 4.473 1 89.31 148 THR B C 1
ATOM 2371 O O . THR B 1 148 ? -4.988 19.969 5.098 1 89.31 148 THR B O 1
ATOM 2374 N N . GLY B 1 149 ? -3.49 20.062 3.391 1 93.25 149 GLY B N 1
ATOM 2375 C CA . GLY B 1 149 ? -3.734 18.719 2.93 1 93.25 149 GLY B CA 1
ATOM 2376 C C . GLY B 1 149 ? -4.867 18.625 1.924 1 93.25 149 GLY B C 1
ATOM 2377 O O . GLY B 1 149 ? -5.742 19.484 1.885 1 93.25 149 GLY B O 1
ATOM 2378 N N . SER B 1 150 ? -4.867 17.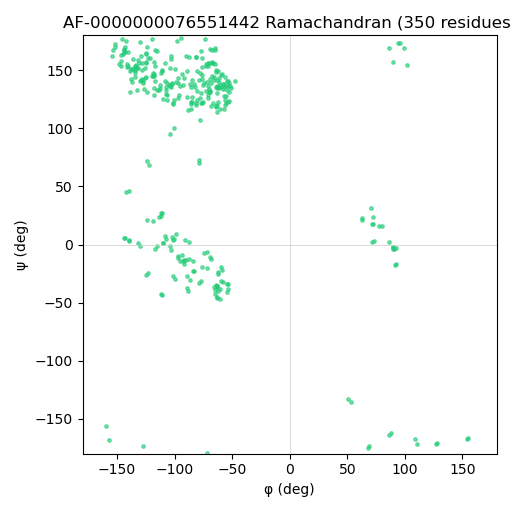516 1.07 1 95.31 150 SER B N 1
ATOM 2379 C CA . SER B 1 150 ? -5.906 17.375 0.057 1 95.31 150 SER B CA 1
ATOM 2380 C C . SER B 1 150 ? -6.367 15.914 -0.046 1 95.31 150 SER B C 1
ATOM 2382 O O . SER B 1 150 ? -7.211 15.586 -0.881 1 95.31 150 SER B O 1
ATOM 2384 N N . GLY B 1 151 ? -5.832 15.133 0.796 1 96.44 151 GLY B N 1
ATOM 2385 C CA . GLY B 1 151 ? -6.363 13.781 0.928 1 96.44 151 GLY B CA 1
ATOM 2386 C C . GLY B 1 151 ? -6.023 12.891 -0.25 1 96.44 151 GLY B C 1
ATOM 2387 O O . GLY B 1 151 ? -6.785 11.977 -0.583 1 96.44 151 GLY B O 1
ATOM 2388 N N . GLN B 1 152 ? -4.973 13.156 -0.999 1 97.44 152 GLN B N 1
ATOM 2389 C CA . GLN B 1 152 ? -4.566 12.273 -2.084 1 97.44 152 GLN B CA 1
ATOM 2390 C C . GLN B 1 152 ? -4.215 10.883 -1.56 1 97.44 152 GLN B C 1
ATOM 2392 O O . GLN B 1 152 ? -3.496 10.758 -0.566 1 97.44 152 GLN B O 1
ATOM 2397 N N . PRO B 1 153 ? -4.699 9.898 -2.221 1 97.62 153 PRO B N 1
ATOM 2398 C CA . PRO B 1 153 ? -4.441 8.539 -1.745 1 97.62 153 PRO B CA 1
ATOM 2399 C C . PRO B 1 153 ? -2.967 8.148 -1.843 1 97.62 153 PRO B C 1
ATOM 2401 O O . PRO B 1 153 ? -2.211 8.766 -2.596 1 97.62 153 PRO B O 1
ATOM 2404 N N . ILE B 1 154 ? -2.572 7.188 -1.025 1 97.12 154 ILE B N 1
ATOM 2405 C CA . ILE B 1 154 ? -1.245 6.582 -1.091 1 97.12 154 ILE B CA 1
ATOM 2406 C C . ILE B 1 154 ? -1.371 5.09 -1.386 1 97.12 154 ILE B C 1
ATOM 2408 O O . ILE B 1 154 ? -2.324 4.445 -0.947 1 97.12 154 ILE B O 1
ATOM 2412 N N . THR B 1 155 ? -0.399 4.52 -2.102 1 97.19 155 THR B N 1
ATOM 2413 C CA . THR B 1 155 ? -0.39 3.086 -2.377 1 97.19 155 THR B CA 1
ATOM 2414 C C . THR B 1 155 ? 0.044 2.303 -1.142 1 97.19 155 THR B C 1
ATOM 2416 O O . THR B 1 155 ? 0.897 2.76 -0.378 1 97.19 155 THR B O 1
ATOM 2419 N N . VAL B 1 156 ? -0.541 1.151 -1.013 1 96.94 156 VAL B N 1
ATOM 2420 C CA . VAL B 1 156 ? -0.085 0.247 0.038 1 96.94 156 VAL B CA 1
ATOM 2421 C C . VAL B 1 156 ? 0.303 -1.099 -0.571 1 96.94 156 VAL B C 1
ATOM 2423 O O . VAL B 1 156 ? 0.275 -2.127 0.11 1 96.94 156 VAL B O 1
ATOM 2426 N N . VAL B 1 157 ? 0.584 -1.107 -1.865 1 97.38 157 VAL B N 1
ATOM 2427 C CA . VAL B 1 157 ? 1.012 -2.324 -2.549 1 97.38 157 VAL B CA 1
ATOM 2428 C C . VAL B 1 157 ? 2.504 -2.551 -2.316 1 97.38 157 VAL B C 1
ATOM 2430 O O . VAL B 1 157 ? 3.334 -1.742 -2.736 1 97.38 157 VAL B O 1
ATOM 2433 N N . GLN B 1 158 ? 2.861 -3.676 -1.708 1 97.56 158 GLN B N 1
ATOM 2434 C CA . GLN B 1 158 ? 4.262 -4.031 -1.494 1 97.56 158 GLN B CA 1
ATOM 2435 C C . GLN B 1 158 ? 4.898 -4.551 -2.779 1 97.56 158 GLN B C 1
ATOM 2437 O O . GLN B 1 158 ? 4.199 -4.824 -3.758 1 97.56 158 GLN B O 1
ATOM 2442 N N . PRO B 1 159 ? 6.242 -4.652 -2.805 1 97.81 159 PRO B N 1
ATOM 2443 C CA . PRO B 1 159 ? 6.891 -5.121 -4.031 1 97.81 159 PRO B CA 1
ATOM 2444 C C . PRO B 1 159 ? 6.332 -6.457 -4.523 1 97.81 159 PRO B C 1
ATOM 2446 O O . PRO B 1 159 ? 6.109 -7.367 -3.723 1 97.81 159 PRO B O 1
ATOM 2449 N N . TYR B 1 160 ? 6.117 -6.523 -5.805 1 98.31 160 TYR B N 1
ATOM 2450 C CA . TYR B 1 160 ? 5.543 -7.73 -6.387 1 98.31 160 TYR B CA 1
ATOM 2451 C C . TYR B 1 160 ? 6.191 -8.047 -7.73 1 98.31 160 TYR B C 1
ATOM 2453 O O . TYR B 1 160 ? 6.824 -7.184 -8.344 1 98.31 160 TYR B O 1
ATOM 2461 N N . LEU B 1 161 ? 6.164 -9.273 -8.133 1 98.56 161 LEU B N 1
ATOM 2462 C CA . LEU B 1 161 ? 6.328 -9.727 -9.508 1 98.56 161 LEU B CA 1
ATOM 2463 C C . LEU B 1 161 ? 5.074 -10.445 -10 1 98.56 161 LEU B C 1
ATOM 2465 O O . LEU B 1 161 ? 4.559 -11.336 -9.32 1 98.56 161 LEU B O 1
ATOM 2469 N N . CYS B 1 162 ? 4.609 -9.992 -11.148 1 98.56 162 CYS B N 1
ATOM 2470 C CA . CYS B 1 162 ? 3.414 -10.625 -11.695 1 98.56 162 CYS B CA 1
ATOM 2471 C C . CYS B 1 162 ? 3.766 -11.906 -12.43 1 98.56 162 CYS B C 1
ATOM 2473 O O . CYS B 1 162 ? 4.613 -11.906 -13.32 1 98.56 162 CYS B O 1
ATOM 2475 N N . VAL B 1 163 ? 3.191 -13.031 -12.016 1 98.25 163 VAL B N 1
ATOM 2476 C CA . VAL B 1 163 ? 3.26 -14.336 -12.664 1 98.25 163 VAL B CA 1
ATOM 2477 C C . VAL B 1 163 ? 1.852 -14.891 -12.867 1 98.25 163 VAL B C 1
ATOM 2479 O O . VAL B 1 163 ? 0.864 -14.188 -12.633 1 98.25 163 VAL B O 1
ATOM 2482 N N . ASN B 1 164 ? 1.765 -16.172 -13.336 1 98.12 164 ASN B N 1
ATOM 2483 C CA . ASN B 1 164 ? 0.442 -16.766 -13.484 1 98.12 164 ASN B CA 1
ATOM 2484 C C . ASN B 1 164 ? 0.196 -17.844 -12.43 1 98.12 164 ASN B C 1
ATOM 2486 O O . ASN B 1 164 ? 1.096 -18.625 -12.109 1 98.12 164 ASN B O 1
ATOM 2490 N N . PHE B 1 165 ? -0.971 -17.844 -11.969 1 98.62 165 PHE B N 1
ATOM 2491 C CA . PHE B 1 165 ? -1.513 -18.938 -11.164 1 98.62 165 PHE B CA 1
ATOM 2492 C C . PHE B 1 165 ? -2.51 -19.766 -11.969 1 98.62 165 PHE B C 1
ATOM 2494 O O . PHE B 1 165 ? -3.447 -19.219 -12.555 1 98.62 165 PHE B O 1
ATOM 2501 N N . ILE B 1 166 ? -2.266 -21.047 -11.945 1 98.25 166 ILE B N 1
ATOM 2502 C CA . ILE B 1 166 ? -3.145 -21.938 -12.688 1 98.25 166 ILE B CA 1
ATOM 2503 C C . ILE B 1 166 ? -3.691 -23.016 -11.75 1 98.25 166 ILE B C 1
ATOM 2505 O O . ILE B 1 166 ? -3.098 -23.297 -10.703 1 98.25 166 ILE B O 1
ATOM 2509 N N . ILE B 1 167 ? -4.832 -23.594 -12.117 1 98.44 167 ILE B N 1
ATOM 2510 C CA . ILE B 1 167 ? -5.484 -24.609 -11.297 1 98.44 167 ILE B CA 1
ATOM 2511 C C . ILE B 1 167 ? -5.773 -25.859 -12.133 1 98.44 167 ILE B C 1
ATOM 2513 O O . ILE B 1 167 ? -6.184 -25.75 -13.289 1 98.44 167 ILE B O 1
ATOM 2517 N N . ALA B 1 168 ? -5.59 -27.047 -11.555 1 98.31 168 ALA B N 1
ATOM 2518 C CA . ALA B 1 168 ? -5.785 -28.312 -12.242 1 98.31 168 ALA B CA 1
ATOM 2519 C C . ALA B 1 168 ? -7.266 -28.656 -12.367 1 98.31 168 ALA B C 1
ATOM 2521 O O . ALA B 1 168 ? -7.965 -28.797 -11.359 1 98.31 168 ALA B O 1
ATOM 2522 N N . LEU B 1 169 ? -7.77 -28.844 -13.602 1 97.62 169 LEU B N 1
ATOM 2523 C CA . LEU B 1 169 ? -9.141 -29.25 -13.867 1 97.62 169 LEU B CA 1
ATOM 2524 C C . LEU B 1 169 ? -9.25 -30.766 -13.984 1 97.62 169 LEU B C 1
ATOM 2526 O O . LEU B 1 169 ? -10.359 -31.312 -13.984 1 97.62 169 LEU B O 1
ATOM 2530 N N . ALA B 1 170 ? -8.117 -31.328 -14.109 1 94.88 170 ALA B N 1
ATOM 2531 C CA . ALA B 1 170 ? -7.961 -32.781 -14.148 1 94.88 170 ALA B CA 1
ATOM 2532 C C . ALA B 1 170 ? -6.809 -33.25 -13.258 1 94.88 170 ALA B C 1
ATOM 2534 O O . ALA B 1 170 ? -5.84 -32.5 -13.062 1 94.88 170 ALA B O 1
ATOM 2535 N N . GLY B 1 171 ? -6.922 -34.438 -12.727 1 94.88 171 GLY B N 1
ATOM 2536 C CA . GLY B 1 171 ? -5.891 -34.969 -11.844 1 94.88 171 GLY B CA 1
ATOM 2537 C C . GLY B 1 171 ? -6.41 -36 -10.867 1 94.88 171 GLY B C 1
ATOM 2538 O O . GLY B 1 171 ? -7.496 -36.531 -11.055 1 94.88 171 GLY B O 1
ATOM 2539 N N . ILE B 1 172 ? -5.578 -36.281 -9.938 1 95.25 172 ILE B N 1
ATOM 2540 C CA . ILE B 1 172 ? -5.918 -37.25 -8.914 1 95.25 172 ILE B CA 1
ATOM 2541 C C . ILE B 1 172 ? -6.879 -36.656 -7.906 1 95.25 172 ILE B C 1
ATOM 2543 O O . ILE B 1 172 ? -6.609 -35.562 -7.355 1 95.25 172 ILE B O 1
ATOM 2547 N N . TYR B 1 173 ? -8.055 -37.312 -7.762 1 96.38 173 TYR B N 1
ATOM 2548 C CA . TYR B 1 173 ? -8.969 -36.875 -6.719 1 96.38 173 TYR B CA 1
ATOM 2549 C C . TYR B 1 173 ? -8.367 -37.062 -5.336 1 96.38 173 TYR B C 1
ATOM 2551 O O . TYR B 1 173 ? -7.973 -38.188 -4.984 1 96.38 173 TYR B O 1
ATOM 2559 N N . PRO B 1 174 ? -8.156 -36.031 -4.551 1 95.25 174 PRO B N 1
ATOM 2560 C CA . PRO B 1 174 ? -7.527 -36.188 -3.24 1 95.25 174 PRO B CA 1
ATOM 2561 C C . PRO B 1 174 ? -8.414 -36.938 -2.238 1 95.25 174 PRO B C 1
ATOM 2563 O O . PRO B 1 174 ? -9.57 -36.562 -2.043 1 95.25 174 PRO B O 1
ATOM 2566 N N . SER B 1 175 ? -7.93 -38.031 -1.789 1 90.62 175 SER B N 1
ATOM 2567 C CA . SER B 1 175 ? -8.68 -38.812 -0.812 1 90.62 175 SER B CA 1
ATOM 2568 C C . SER B 1 175 ? -8.57 -38.188 0.582 1 90.62 175 SER B C 1
ATOM 2570 O O . SER B 1 175 ? -7.508 -37.719 0.974 1 90.62 175 SER B O 1
ATOM 2572 N N . ARG B 1 176 ? -9.797 -38.031 1.21 1 81.31 176 ARG B N 1
ATOM 2573 C CA . ARG B 1 176 ? -9.797 -37.562 2.586 1 81.31 176 ARG B CA 1
ATOM 2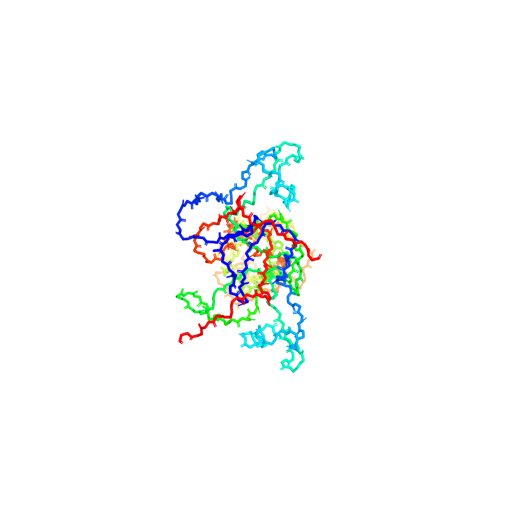574 C C . ARG B 1 176 ? -9.453 -38.656 3.562 1 81.31 176 ARG B C 1
ATOM 2576 O O . ARG B 1 176 ? -9.852 -39.812 3.361 1 81.31 176 ARG B O 1
ATOM 2583 N N . ASN B 1 177 ? -8.289 -38.656 4.148 1 64.38 177 ASN B N 1
ATOM 2584 C CA . ASN B 1 177 ? -8.07 -39.688 5.164 1 64.38 177 ASN B CA 1
ATOM 2585 C C . ASN B 1 177 ? -9.195 -39.688 6.199 1 64.38 177 ASN B C 1
ATOM 2587 O O . ASN B 1 177 ? -9.852 -38.656 6.422 1 64.38 177 ASN B O 1
#

Foldseek 3Di:
DWDAAFDKDWDFDDAADPQKHFQQFDKDFCVVQVLSCVVCPQLQHDDSPTIHTGHHCVVHDDDDAQDDVPDDGHDRNDDDDDFKDFDDPVNDPDDDDDADAEAAEDPDPDPPPDHHYFYWPDDDDTDGDDDDDPDDDDDDPPPPPPDDDDRDIDGPDDDDDDTTMMGGSDGDHDDDD/DWDAAFDKDWDFDDAADPQKHFQQFDKDFCVVQVLSCVVCPQLQHDDSPTIHTGHHCVVHDDDDAQDDVPDDGHDRNDDDDDFKDFDDPVNDPDDDDDFDAEAAEDPDPDPVVHGHYFYWPDDPDTDGDDDDDPDDDDDDDPPPPPDDDDRDMDGPDDDDDDTTMMTGSDGHHDDDD